Protein AF-A0A7K0SIB5-F1 (afdb_monomer_lite)

pLDDT: mean 72.91, std 25.02, range [22.52, 94.69]

Sequence (249 aa):
MNSKNDVLSTGEFSKSPAVPDSTNLVALQWRGDTSVKIAVQARSDSGIWTRVATVGEADGGADSGSTDAAAAAAKLRGGLLSSEPVSVRNVDEVRVRVLAGNLADVRLIAISEAKTTPALPLGQGLLAGGATGSFVAIGMVIPRRRLGGVVAALIVGGAFMGSSLSSPQAANALIPNQPAIISRSAWGADESLRLASCPEGPNFVQPEFVVVHHTATSNGDTPAQSAATVRSIYTYYVLGRGYCDHGYN

Foldseek 3Di:
DFPQWDKAAAFDKDDKDWDPQQFFKKKKKWAFDQFWWKFKWFAAPVRDIDRQDIWGHFDPADPPPDPLRVQLCVLCVNGITMTFIETDHRTTIMMMHTNGTMTGRMDMDTFGQQDDPDQDPPPDDDDDDDDDDGDDPPPPDDDDDDDDDDDDDDDDDDDDDDDDDDDDDDDPPDDPPDPDDQDCVRLPPPVVLLCVLPVVDDDDDDDPDDDDDDHNYDPDDDPNRVSRVQNRQQCCCRNVRVGSTRPHD

Secondary structure (DSSP, 8-state):
---SS-EE-TTPBPP--B--TTEEEEEEEEEE-SEEEEEEEEEETTS-EEEEEEEEEPP--SPTTSHHHHHHHHHTTTT-EEPPPEE--SEEEEEEEEEES-EEEEEEEEEEPP-PPPPPPTT---------PPP----------S--------------------PPPP-----TTPPPP--HHHHT--HHHHHHH-TT-------S-------SS-SS--HHHHHHHHHHHHHHIIIII--SS-S--

Radius of gyration: 20.51 Å; chains: 1; bounding box: 40×47×63 Å

Structure (mmCIF, N/CA/C/O backbone):
data_AF-A0A7K0SIB5-F1
#
_entry.id   AF-A0A7K0SIB5-F1
#
loop_
_atom_site.group_PDB
_atom_site.id
_atom_site.type_symbol
_atom_site.label_atom_id
_atom_site.label_alt_id
_atom_site.label_comp_id
_atom_site.label_asym_id
_atom_site.label_entity_id
_atom_site.label_seq_id
_atom_site.pdbx_PDB_ins_code
_atom_site.Cartn_x
_atom_site.Cartn_y
_atom_site.Cartn_z
_atom_site.occupancy
_atom_site.B_iso_or_equiv
_atom_site.auth_seq_id
_atom_site.auth_comp_id
_atom_site.auth_asym_id
_atom_site.auth_atom_id
_atom_site.pdbx_PDB_model_num
ATOM 1 N N . MET A 1 1 ? -4.371 1.572 -14.969 1.00 41.19 1 MET A N 1
ATOM 2 C CA . MET A 1 1 ? -4.984 1.281 -16.290 1.00 41.19 1 MET A CA 1
ATOM 3 C C . MET A 1 1 ? -5.704 -0.066 -16.229 1.00 41.19 1 MET A C 1
ATOM 5 O O . MET A 1 1 ? -5.156 -0.986 -15.642 1.00 41.19 1 MET A O 1
ATOM 9 N N . ASN A 1 2 ? -6.918 -0.182 -16.785 1.00 30.53 2 ASN A N 1
ATOM 10 C CA . ASN A 1 2 ? -7.603 -1.470 -16.988 1.00 30.53 2 ASN A CA 1
ATOM 11 C C . ASN A 1 2 ? -7.022 -2.120 -18.255 1.00 30.53 2 ASN A C 1
ATOM 13 O O . ASN A 1 2 ? -7.499 -1.850 -19.354 1.00 30.53 2 ASN A O 1
ATOM 17 N N . SER A 1 3 ? -6.003 -2.959 -18.102 1.00 37.47 3 SER A N 1
ATOM 18 C CA . SER A 1 3 ? -5.783 -4.045 -19.048 1.00 37.47 3 SER A CA 1
ATOM 19 C C . SER A 1 3 ? -6.716 -5.168 -18.615 1.00 37.47 3 SER A C 1
ATOM 21 O O . SER A 1 3 ? -6.437 -5.856 -17.640 1.00 37.47 3 SER A O 1
ATOM 23 N N . LYS A 1 4 ? -7.899 -5.259 -19.226 1.00 43.06 4 LYS A N 1
ATOM 24 C CA . LYS A 1 4 ? -8.661 -6.505 -19.138 1.00 43.06 4 LYS A CA 1
ATOM 25 C C . LYS A 1 4 ? -7.924 -7.472 -20.065 1.00 43.06 4 LYS A C 1
ATOM 27 O O . LYS A 1 4 ? -7.893 -7.191 -21.263 1.00 43.06 4 LYS A O 1
ATOM 32 N N . ASN A 1 5 ? -7.362 -8.550 -19.516 1.00 51.59 5 ASN A N 1
ATOM 33 C CA . ASN A 1 5 ? -6.801 -9.715 -20.228 1.00 51.59 5 ASN A CA 1
ATOM 34 C C . ASN A 1 5 ? -5.280 -9.774 -20.516 1.00 51.59 5 ASN A C 1
ATOM 36 O O . ASN A 1 5 ? -4.879 -10.704 -21.213 1.00 51.59 5 ASN A O 1
ATOM 40 N N . ASP A 1 6 ? -4.412 -8.890 -19.999 1.00 64.69 6 ASP A N 1
ATOM 41 C CA . ASP A 1 6 ? -2.961 -9.178 -20.064 1.00 64.69 6 ASP A CA 1
ATOM 42 C C . ASP A 1 6 ? -2.630 -10.284 -19.037 1.00 64.69 6 ASP A C 1
ATOM 44 O O . ASP A 1 6 ? -2.787 -10.088 -17.826 1.00 64.69 6 ASP A O 1
ATOM 48 N N . VAL A 1 7 ? -2.195 -11.446 -19.530 1.00 76.69 7 VAL A N 1
ATOM 49 C CA . VAL A 1 7 ? -1.647 -12.551 -18.728 1.00 76.69 7 VAL A CA 1
ATOM 50 C C . VAL A 1 7 ? -0.127 -12.443 -18.761 1.00 76.69 7 VAL A C 1
ATOM 52 O O . VAL A 1 7 ? 0.444 -12.268 -19.834 1.00 76.69 7 VAL A O 1
ATOM 55 N N . LEU A 1 8 ? 0.517 -12.531 -17.597 1.00 77.00 8 LEU A N 1
ATOM 56 C CA . LEU A 1 8 ? 1.971 -12.564 -17.468 1.00 77.00 8 LEU A CA 1
ATOM 57 C C . LEU A 1 8 ? 2.414 -13.909 -16.893 1.00 77.00 8 LEU A C 1
ATOM 59 O O . LEU A 1 8 ? 1.936 -14.344 -15.840 1.00 77.00 8 LEU A O 1
ATOM 63 N N . SER A 1 9 ? 3.371 -14.520 -17.578 1.00 78.31 9 SER A N 1
ATOM 64 C CA . SER A 1 9 ? 4.017 -15.779 -17.227 1.00 78.31 9 SER A CA 1
ATOM 65 C C . SER A 1 9 ? 5.444 -15.551 -16.739 1.00 78.31 9 SER A C 1
ATOM 67 O O . SER A 1 9 ? 6.029 -14.475 -16.885 1.00 78.31 9 SER A O 1
ATOM 69 N N . THR A 1 10 ? 6.034 -16.590 -16.153 1.00 86.88 10 THR A N 1
ATOM 70 C CA . THR A 1 10 ? 7.392 -16.531 -15.604 1.00 86.88 10 THR A CA 1
ATOM 71 C C . THR A 1 10 ? 8.411 -16.044 -16.640 1.00 86.88 10 THR A C 1
ATOM 73 O O . THR A 1 10 ? 8.495 -16.550 -17.755 1.00 86.88 10 THR A O 1
ATOM 76 N N . GLY A 1 11 ? 9.219 -15.064 -16.243 1.00 81.56 11 GLY A N 1
ATOM 77 C CA . GLY A 1 11 ? 10.236 -14.421 -17.068 1.00 81.56 11 GLY A CA 1
ATOM 78 C C . GLY A 1 11 ? 9.772 -13.120 -17.719 1.00 81.56 11 GLY A C 1
ATOM 79 O O . GLY A 1 11 ? 10.633 -12.276 -17.986 1.00 81.56 11 GLY A O 1
ATOM 80 N N . GLU A 1 12 ? 8.464 -12.928 -17.903 1.00 78.06 12 GLU A N 1
ATOM 81 C CA . GLU A 1 12 ? 7.889 -11.779 -18.603 1.00 78.06 12 GLU A CA 1
ATOM 82 C C . GLU A 1 12 ? 7.864 -10.511 -17.746 1.00 78.06 12 GLU A C 1
ATOM 84 O O . GLU A 1 12 ? 7.755 -10.550 -16.515 1.00 78.06 12 GLU A O 1
ATOM 89 N N . PHE A 1 13 ? 7.960 -9.369 -18.428 1.00 78.38 13 PHE A N 1
ATOM 90 C CA . PHE A 1 13 ? 7.797 -8.048 -17.836 1.00 78.38 13 PHE A CA 1
ATOM 91 C C . PHE A 1 13 ? 6.413 -7.486 -18.142 1.00 78.38 13 PHE A C 1
ATOM 93 O O . PHE A 1 13 ? 5.908 -7.620 -19.256 1.00 78.38 13 PHE A O 1
ATOM 100 N N . SER A 1 14 ? 5.841 -6.762 -17.183 1.00 80.94 14 SER A N 1
ATOM 101 C CA . SER A 1 14 ? 4.724 -5.868 -17.468 1.00 80.94 14 SER A CA 1
ATOM 102 C C . SER A 1 14 ? 5.172 -4.676 -18.317 1.00 80.94 14 SER A C 1
ATOM 104 O O . SER A 1 14 ? 6.357 -4.350 -18.421 1.00 80.94 14 SER A O 1
ATOM 106 N N . LYS A 1 15 ? 4.190 -3.926 -18.826 1.00 75.50 15 LYS A N 1
ATOM 107 C 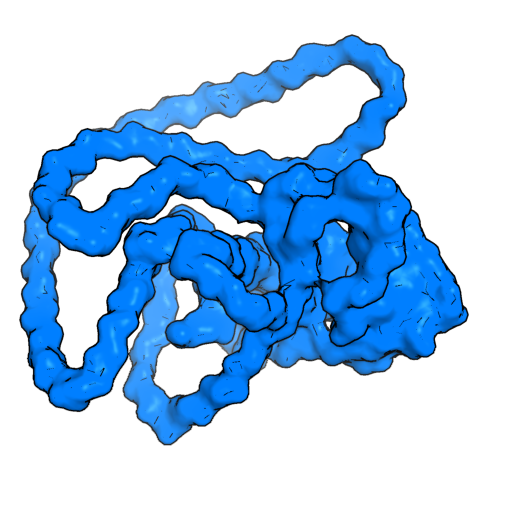CA . LYS A 1 15 ? 4.398 -2.532 -19.251 1.00 75.50 15 LYS A CA 1
ATOM 108 C C . LYS A 1 15 ? 4.969 -1.698 -18.085 1.00 75.50 15 LYS A C 1
ATOM 110 O O . LYS A 1 15 ? 4.715 -2.032 -16.924 1.00 75.50 15 LYS A O 1
ATOM 115 N N . SER A 1 16 ? 5.695 -0.621 -18.398 1.00 75.06 16 SER A N 1
ATOM 116 C CA . SER A 1 16 ? 6.256 0.335 -17.430 1.00 75.06 16 SER A CA 1
ATOM 117 C C . SER A 1 16 ? 5.504 1.675 -17.460 1.00 75.06 16 SER A C 1
ATOM 119 O O . SER A 1 16 ? 5.912 2.605 -18.154 1.00 75.06 16 SER A O 1
ATOM 121 N N . PRO A 1 17 ? 4.337 1.801 -16.805 1.00 75.81 17 PRO A N 1
ATOM 122 C CA . PRO A 1 17 ? 3.672 3.094 -16.721 1.00 75.81 17 PRO A CA 1
ATOM 123 C C . PRO A 1 17 ? 4.526 4.102 -15.945 1.00 75.81 17 PRO A C 1
ATOM 125 O O . PRO A 1 17 ? 5.168 3.754 -14.950 1.00 75.81 17 PRO A O 1
ATOM 128 N N . ALA A 1 18 ? 4.451 5.362 -16.374 1.00 77.69 18 ALA A N 1
ATOM 129 C CA . ALA A 1 18 ? 4.946 6.468 -15.574 1.00 77.69 18 ALA A CA 1
ATOM 130 C C . ALA A 1 18 ? 4.138 6.578 -14.271 1.00 77.69 18 ALA A C 1
ATOM 132 O O . ALA A 1 18 ? 2.913 6.387 -14.276 1.00 77.69 18 ALA A O 1
ATOM 133 N N . VAL A 1 19 ? 4.818 6.897 -13.176 1.00 79.50 19 VAL A N 1
ATOM 134 C CA . VAL A 1 19 ? 4.225 7.175 -11.864 1.00 79.50 19 VAL A CA 1
ATOM 135 C C . VAL A 1 19 ? 4.458 8.645 -11.501 1.00 79.50 19 VAL A C 1
ATOM 137 O O . VAL A 1 19 ? 5.363 9.263 -12.054 1.00 79.50 19 VAL A O 1
ATOM 140 N N . PRO A 1 20 ? 3.640 9.253 -10.626 1.00 83.19 20 PRO A N 1
ATOM 141 C CA . PRO A 1 20 ? 3.910 10.613 -10.168 1.00 83.19 20 PRO A CA 1
ATOM 142 C C . PRO A 1 20 ? 5.272 10.719 -9.466 1.00 83.19 20 PRO A C 1
ATOM 144 O O . PRO A 1 20 ? 5.599 9.847 -8.664 1.00 83.19 20 PRO A O 1
ATOM 147 N N . ASP A 1 21 ? 5.999 11.819 -9.668 1.00 75.88 21 ASP A N 1
ATOM 148 C CA . ASP A 1 21 ? 7.336 12.048 -9.083 1.00 75.88 21 ASP A CA 1
ATOM 149 C C . ASP A 1 21 ? 7.363 11.943 -7.543 1.00 75.88 21 ASP A C 1
ATOM 151 O O . ASP A 1 21 ? 8.383 11.623 -6.942 1.00 75.88 21 ASP A O 1
ATOM 155 N N . SER A 1 22 ? 6.227 12.185 -6.879 1.00 80.12 22 SER A N 1
ATOM 156 C CA . SER A 1 22 ? 6.074 12.069 -5.423 1.00 80.12 22 SER A CA 1
ATOM 157 C C . SER A 1 22 ? 5.646 10.677 -4.944 1.00 80.12 22 SER A C 1
ATOM 159 O O . SER A 1 22 ? 5.185 10.536 -3.811 1.00 80.12 22 SER A O 1
ATOM 161 N N . THR A 1 23 ? 5.727 9.647 -5.791 1.00 84.19 23 THR A N 1
ATOM 162 C CA . THR A 1 23 ? 5.400 8.265 -5.404 1.00 84.19 23 THR A CA 1
ATOM 163 C C . THR A 1 23 ? 6.378 7.763 -4.344 1.00 84.19 23 THR A C 1
ATOM 165 O O . THR A 1 23 ? 7.578 7.677 -4.595 1.00 84.19 23 THR A O 1
ATOM 168 N N . ASN A 1 24 ? 5.843 7.409 -3.174 1.00 85.31 24 ASN A N 1
ATOM 169 C CA . ASN A 1 24 ? 6.582 6.839 -2.042 1.00 85.31 24 ASN A CA 1
ATOM 170 C C . ASN A 1 24 ? 6.357 5.326 -1.938 1.00 85.31 24 ASN A C 1
ATOM 172 O O . ASN A 1 24 ? 7.286 4.583 -1.635 1.00 85.31 24 ASN A O 1
ATOM 176 N N . LEU A 1 25 ? 5.147 4.848 -2.236 1.00 89.94 25 LEU A N 1
ATOM 177 C CA . LEU A 1 25 ? 4.832 3.423 -2.197 1.00 89.94 25 LEU A CA 1
ATOM 178 C C . LEU A 1 25 ? 4.238 2.957 -3.516 1.00 89.94 25 LEU A C 1
ATOM 180 O O . LEU A 1 25 ? 3.499 3.687 -4.184 1.00 89.94 25 LEU A O 1
ATOM 184 N N . VAL A 1 26 ? 4.484 1.694 -3.840 1.00 90.62 26 VAL A N 1
ATOM 185 C CA . VAL A 1 26 ? 3.705 0.974 -4.842 1.00 90.62 26 VAL A CA 1
ATOM 186 C C . VAL A 1 26 ? 3.171 -0.333 -4.289 1.00 90.62 26 VAL A C 1
ATOM 188 O O . VAL A 1 26 ? 3.833 -1.007 -3.510 1.00 90.62 26 VAL A O 1
ATOM 191 N N . ALA A 1 27 ? 1.986 -0.723 -4.734 1.00 90.25 27 ALA A N 1
ATOM 192 C CA . ALA A 1 27 ? 1.396 -2.022 -4.451 1.00 90.25 27 ALA A CA 1
ATOM 193 C C . ALA A 1 27 ? 0.876 -2.656 -5.740 1.00 90.25 27 ALA A C 1
ATOM 195 O O . ALA A 1 27 ? 0.623 -1.968 -6.737 1.00 90.25 27 ALA A O 1
ATOM 196 N N . LEU A 1 28 ? 0.712 -3.975 -5.722 1.00 90.31 28 LEU A N 1
ATOM 197 C CA . LEU A 1 28 ? 0.201 -4.735 -6.853 1.00 90.31 28 LEU A CA 1
ATOM 198 C C . LEU A 1 28 ? -1.138 -5.371 -6.519 1.00 90.31 28 LEU A C 1
ATOM 200 O O . LEU A 1 28 ? -1.333 -5.869 -5.415 1.00 90.31 28 LEU A O 1
ATOM 204 N N . GLN A 1 29 ? -2.021 -5.417 -7.511 1.00 90.12 29 GLN A N 1
ATOM 205 C CA . GLN A 1 29 ? -3.190 -6.291 -7.499 1.00 90.12 29 GLN A CA 1
ATOM 206 C C . GLN A 1 29 ? -3.172 -7.202 -8.715 1.00 90.12 29 GLN A C 1
ATOM 208 O O . GLN A 1 29 ? -2.726 -6.787 -9.784 1.00 90.12 29 GLN A O 1
ATOM 213 N N . TRP A 1 30 ? -3.663 -8.426 -8.577 1.00 90.38 30 TRP A N 1
ATOM 214 C CA . TRP A 1 30 ? -3.707 -9.394 -9.673 1.00 90.38 30 TRP A CA 1
ATOM 215 C C . TRP A 1 30 ? -4.822 -10.415 -9.471 1.00 90.38 30 TRP A C 1
ATOM 217 O O . TRP A 1 30 ? -5.354 -10.568 -8.377 1.00 90.38 30 TRP A O 1
ATOM 227 N N . ARG A 1 31 ? -5.176 -11.130 -10.534 1.00 89.62 31 ARG A N 1
ATOM 228 C CA . ARG A 1 31 ? -5.884 -12.412 -10.468 1.00 89.62 31 ARG A CA 1
ATOM 229 C C . ARG A 1 31 ? -4.896 -13.535 -10.755 1.00 89.62 31 ARG A C 1
ATOM 231 O O . ARG A 1 31 ? -3.941 -13.323 -11.498 1.00 89.62 31 ARG A O 1
ATOM 238 N N . GLY A 1 32 ? -5.143 -14.721 -10.216 1.00 88.75 32 GLY A N 1
ATOM 239 C CA . GLY A 1 32 ? -4.306 -15.897 -10.450 1.00 88.75 32 GLY A CA 1
ATOM 240 C C . GLY A 1 32 ? -3.850 -16.520 -9.143 1.00 88.75 32 GLY A C 1
ATOM 241 O O . GLY A 1 32 ? -4.626 -16.582 -8.189 1.00 88.75 32 GLY A O 1
ATOM 242 N N . ASP A 1 33 ? -2.603 -16.977 -9.118 1.00 88.69 33 ASP A N 1
ATOM 243 C CA . ASP A 1 33 ? -2.073 -17.743 -7.994 1.00 88.69 33 ASP A CA 1
ATOM 244 C C . ASP A 1 33 ? -1.962 -16.871 -6.726 1.00 88.69 33 ASP A C 1
ATOM 246 O O . ASP A 1 33 ? -1.561 -15.704 -6.782 1.00 88.69 33 ASP A O 1
ATOM 250 N N . THR A 1 34 ? -2.294 -17.445 -5.565 1.00 87.25 34 THR A N 1
ATOM 251 C CA . THR A 1 34 ? -2.157 -16.795 -4.243 1.00 87.25 34 THR A CA 1
ATOM 252 C C . THR A 1 34 ? -0.710 -16.693 -3.776 1.00 87.25 34 THR A C 1
ATOM 254 O O . THR A 1 34 ? -0.383 -15.841 -2.953 1.00 87.25 34 THR A O 1
ATOM 257 N N . SER A 1 35 ? 0.150 -17.557 -4.315 1.00 86.88 35 SER A N 1
ATOM 258 C CA . SER A 1 35 ? 1.576 -17.628 -4.013 1.00 86.88 35 SER A CA 1
ATOM 259 C C . SER A 1 35 ? 2.364 -17.441 -5.302 1.00 86.88 35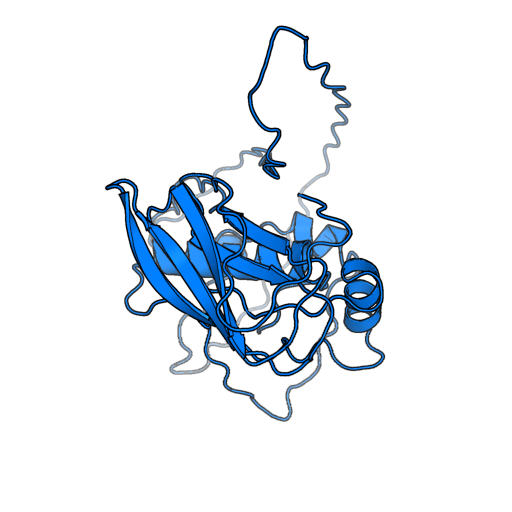 SER A C 1
ATOM 261 O O . SER A 1 35 ? 2.603 -18.379 -6.060 1.00 86.88 35 SER A O 1
ATOM 263 N N . VAL A 1 36 ? 2.756 -16.199 -5.553 1.00 89.00 36 VAL A N 1
ATOM 264 C CA . VAL A 1 36 ? 3.492 -15.771 -6.747 1.00 89.00 36 VAL A CA 1
ATOM 265 C C . VAL A 1 36 ? 4.864 -15.262 -6.329 1.00 89.00 36 VAL A C 1
ATOM 267 O O . VAL A 1 36 ? 5.156 -15.105 -5.149 1.00 89.00 36 VAL A O 1
ATOM 270 N N . LYS A 1 37 ? 5.765 -15.012 -7.274 1.00 92.88 37 LYS A N 1
ATOM 271 C CA . LYS A 1 37 ? 6.973 -14.224 -6.998 1.00 92.88 37 LYS A CA 1
ATOM 272 C C . LYS A 1 37 ? 7.087 -13.153 -8.054 1.00 92.88 37 LYS A C 1
ATOM 274 O O . LYS A 1 37 ? 7.269 -13.459 -9.227 1.00 92.88 37 LYS A O 1
ATOM 279 N N . ILE A 1 38 ? 7.001 -11.900 -7.637 1.00 91.19 38 ILE A N 1
ATOM 280 C CA . ILE A 1 38 ? 6.984 -10.742 -8.519 1.00 91.19 38 ILE A CA 1
ATOM 281 C C . ILE A 1 38 ? 8.133 -9.826 -8.118 1.00 91.19 38 ILE A C 1
ATOM 283 O O . ILE A 1 38 ? 8.159 -9.286 -7.013 1.00 91.19 38 ILE A O 1
ATOM 287 N N . ALA A 1 39 ? 9.098 -9.637 -9.015 1.00 93.19 39 ALA A N 1
ATOM 288 C CA . ALA A 1 39 ? 10.097 -8.594 -8.839 1.00 93.19 39 ALA A CA 1
ATOM 289 C C . ALA A 1 39 ? 9.477 -7.247 -9.203 1.00 93.19 39 ALA A C 1
ATOM 291 O O . ALA A 1 39 ? 9.082 -7.044 -10.352 1.00 93.19 39 ALA A O 1
ATOM 292 N N . VAL A 1 40 ? 9.450 -6.321 -8.249 1.00 92.56 40 VAL A N 1
ATOM 293 C CA . VAL A 1 40 ? 9.113 -4.921 -8.511 1.00 92.56 40 VAL A CA 1
ATOM 294 C C . VAL A 1 40 ? 10.397 -4.208 -8.908 1.00 92.56 40 VAL A C 1
ATOM 296 O O . VAL A 1 40 ? 11.405 -4.273 -8.196 1.00 92.56 40 VAL A O 1
ATOM 299 N N . GLN A 1 41 ? 10.381 -3.561 -10.067 1.00 93.31 41 GLN A N 1
ATOM 300 C CA . GLN A 1 41 ? 11.484 -2.747 -10.551 1.00 93.31 41 GLN A CA 1
ATOM 301 C C . GLN A 1 41 ? 11.017 -1.315 -10.742 1.00 93.31 41 GLN A C 1
ATOM 303 O O . GLN A 1 41 ? 9.945 -1.080 -11.295 1.00 93.31 41 GLN A O 1
ATOM 308 N N . ALA A 1 42 ? 11.851 -0.373 -10.333 1.00 91.81 42 ALA A N 1
ATOM 309 C CA . ALA A 1 42 ? 11.596 1.041 -10.520 1.00 91.81 42 ALA A CA 1
ATOM 310 C C . ALA A 1 42 ? 12.773 1.689 -11.248 1.00 91.81 42 ALA A C 1
ATOM 312 O O . ALA A 1 42 ? 13.924 1.263 -11.084 1.00 91.81 42 ALA A O 1
ATOM 313 N N . ARG A 1 43 ? 12.465 2.672 -12.088 1.00 92.12 43 ARG A N 1
ATOM 314 C CA . ARG A 1 43 ? 13.447 3.480 -12.798 1.00 92.12 43 ARG A CA 1
ATOM 315 C C . ARG A 1 43 ? 13.647 4.773 -12.028 1.00 92.12 43 ARG A C 1
ATOM 317 O O . ARG A 1 43 ? 12.670 5.433 -11.699 1.00 92.12 43 ARG A O 1
ATOM 324 N N . SER A 1 44 ? 14.896 5.104 -11.725 1.00 89.19 44 SER A N 1
ATOM 325 C CA . SER A 1 44 ? 15.234 6.411 -11.169 1.00 89.19 44 SER A CA 1
ATOM 326 C C . SER A 1 44 ? 15.066 7.516 -12.212 1.00 89.19 44 SER A C 1
ATOM 328 O O . SER A 1 44 ? 15.127 7.257 -13.419 1.00 89.19 44 SER A O 1
ATOM 330 N N . ASP A 1 45 ? 15.013 8.764 -11.749 1.00 82.19 45 ASP A N 1
ATOM 331 C CA . ASP A 1 45 ? 15.037 9.958 -12.612 1.00 82.19 45 ASP A CA 1
ATOM 332 C C . ASP A 1 45 ? 16.281 10.010 -13.524 1.00 82.19 45 ASP A C 1
ATOM 334 O O . ASP A 1 45 ? 16.263 10.590 -14.607 1.00 82.19 45 ASP A O 1
ATOM 338 N N . SER A 1 46 ? 17.374 9.354 -13.113 1.00 86.94 46 SER A N 1
ATOM 339 C CA . SER A 1 46 ? 18.596 9.188 -13.913 1.00 86.94 46 SER A CA 1
ATOM 340 C C . SER A 1 46 ? 18.523 8.070 -14.965 1.00 86.94 46 SER A C 1
ATOM 342 O O . SER A 1 46 ? 19.511 7.801 -15.646 1.00 86.94 46 SER A O 1
ATOM 344 N N . GLY A 1 47 ? 17.379 7.396 -15.105 1.00 90.12 47 GLY A N 1
ATOM 345 C CA . GLY A 1 47 ? 17.157 6.339 -16.094 1.00 90.12 47 GLY A CA 1
ATOM 346 C C . GLY A 1 47 ? 17.590 4.936 -15.662 1.00 90.12 47 GLY A C 1
ATOM 347 O O . GLY A 1 47 ? 17.510 4.005 -16.465 1.00 90.12 47 GLY A O 1
ATOM 348 N N . ILE A 1 48 ? 18.034 4.746 -14.416 1.00 92.81 48 ILE A N 1
ATOM 349 C CA . ILE A 1 48 ? 18.577 3.467 -13.943 1.00 92.81 48 ILE A CA 1
ATOM 350 C C . ILE A 1 48 ? 17.453 2.591 -13.394 1.00 92.81 48 ILE A C 1
ATOM 352 O O . ILE A 1 48 ? 16.751 2.966 -12.458 1.00 92.81 48 ILE A O 1
ATOM 356 N N . TRP A 1 49 ? 17.317 1.384 -13.944 1.00 94.62 49 TRP A N 1
ATOM 357 C CA . TRP A 1 49 ? 16.397 0.372 -13.432 1.00 94.62 49 TRP A CA 1
ATOM 358 C C . TRP A 1 49 ? 17.017 -0.410 -12.279 1.00 94.62 49 TRP A C 1
ATOM 360 O O . TRP A 1 49 ? 18.047 -1.061 -12.449 1.00 94.62 49 TRP A O 1
ATOM 370 N N . THR A 1 50 ? 16.323 -0.442 -11.144 1.00 93.62 50 THR A N 1
ATOM 371 C CA . THR A 1 50 ? 16.712 -1.241 -9.976 1.00 93.62 50 THR A CA 1
ATOM 372 C C . THR A 1 50 ? 15.552 -2.124 -9.534 1.00 93.62 50 THR A C 1
ATOM 374 O O . THR A 1 50 ? 14.389 -1.725 -9.598 1.00 93.62 50 THR A O 1
ATOM 377 N N . ARG A 1 51 ? 15.848 -3.346 -9.075 1.00 93.31 51 ARG A N 1
ATOM 378 C CA . ARG A 1 51 ? 14.863 -4.172 -8.364 1.00 93.31 51 ARG A CA 1
ATOM 379 C C . ARG A 1 51 ? 14.744 -3.661 -6.934 1.00 93.31 51 ARG A C 1
ATOM 381 O O . ARG A 1 51 ? 15.703 -3.770 -6.180 1.00 93.31 51 ARG A O 1
ATOM 388 N N . VAL A 1 52 ? 13.575 -3.136 -6.587 1.00 90.06 52 VAL A N 1
ATOM 389 C CA . VAL A 1 52 ? 13.316 -2.524 -5.274 1.00 90.06 52 VAL A CA 1
ATOM 390 C C . VAL A 1 52 ? 12.745 -3.522 -4.275 1.00 90.06 52 VAL A C 1
ATOM 392 O O . VAL A 1 52 ? 13.025 -3.426 -3.088 1.00 90.06 52 VAL A O 1
ATOM 395 N N . ALA A 1 53 ? 11.989 -4.514 -4.751 1.00 90.81 53 ALA A N 1
ATOM 396 C CA . ALA A 1 53 ? 11.369 -5.505 -3.885 1.00 90.81 53 ALA A CA 1
ATOM 397 C C . ALA A 1 53 ? 11.068 -6.816 -4.616 1.00 90.81 53 ALA A C 1
ATOM 399 O O . ALA A 1 53 ? 11.113 -6.919 -5.850 1.00 90.81 53 ALA A O 1
ATOM 400 N N . THR A 1 54 ? 10.728 -7.826 -3.820 1.00 92.06 54 THR A N 1
ATOM 401 C CA . THR A 1 54 ? 10.048 -9.036 -4.283 1.00 92.06 54 THR A CA 1
ATOM 402 C C . THR A 1 54 ? 8.785 -9.181 -3.469 1.00 92.06 54 THR A C 1
ATOM 404 O O . THR A 1 54 ? 8.878 -9.340 -2.258 1.00 92.06 54 THR A O 1
ATOM 407 N N . VAL A 1 55 ? 7.633 -9.130 -4.124 1.00 88.19 55 VAL A N 1
ATOM 408 C CA . VAL A 1 55 ? 6.343 -9.424 -3.492 1.00 88.19 55 VAL A CA 1
ATOM 409 C C . VAL A 1 55 ? 5.867 -10.789 -3.966 1.00 88.19 55 VAL A C 1
ATOM 411 O O . VAL A 1 55 ? 6.332 -11.278 -5.001 1.00 88.19 55 VAL A O 1
ATOM 414 N N . GLY A 1 56 ? 4.991 -11.445 -3.216 1.00 72.88 56 GLY A N 1
ATOM 415 C CA . GLY A 1 56 ? 4.646 -12.817 -3.575 1.00 72.88 56 GLY A CA 1
ATOM 416 C C . GLY A 1 56 ? 3.572 -13.496 -2.753 1.00 72.88 56 GLY A C 1
ATOM 417 O O . GLY A 1 56 ? 2.880 -14.373 -3.265 1.00 72.88 56 GLY A O 1
ATOM 418 N N . GLU A 1 57 ? 3.397 -13.056 -1.517 1.00 78.50 57 GLU A N 1
ATOM 419 C CA . GLU A 1 57 ? 2.256 -13.451 -0.708 1.00 78.50 57 GLU A CA 1
ATOM 420 C C . GLU A 1 57 ? 1.179 -12.383 -0.858 1.00 78.50 57 GLU A C 1
ATOM 422 O O . GLU A 1 57 ? 1.458 -11.182 -0.768 1.00 78.50 57 GLU A O 1
ATOM 427 N N . ALA A 1 58 ? -0.039 -12.822 -1.173 1.00 75.69 58 ALA A N 1
ATOM 428 C CA . ALA A 1 58 ? -1.191 -11.953 -1.032 1.00 75.69 58 ALA A CA 1
ATOM 429 C C . ALA A 1 58 ? -1.306 -11.553 0.445 1.00 75.69 58 ALA A C 1
ATOM 431 O O . ALA A 1 58 ? -1.179 -12.404 1.324 1.00 75.69 58 ALA A O 1
ATOM 432 N N . ASP A 1 59 ? -1.542 -10.269 0.703 1.00 77.88 59 ASP A N 1
ATOM 433 C CA . ASP A 1 59 ? -1.866 -9.786 2.043 1.00 77.88 59 ASP A CA 1
ATOM 434 C C . ASP A 1 59 ? -3.057 -10.599 2.575 1.00 77.88 59 ASP A C 1
ATOM 436 O O . ASP A 1 59 ? -4.049 -10.801 1.859 1.00 77.88 59 ASP A O 1
ATOM 440 N N . GLY A 1 60 ? -2.914 -11.065 3.821 1.00 79.19 60 GLY A N 1
ATOM 441 C CA . GLY A 1 60 ? -3.780 -12.051 4.465 1.00 79.19 60 GLY A CA 1
ATOM 442 C C . GLY A 1 60 ? -5.256 -11.670 4.552 1.00 79.19 60 GLY A C 1
ATOM 443 O O . GLY A 1 60 ? -6.085 -12.556 4.745 1.00 79.19 60 GLY A O 1
ATOM 444 N N . GLY A 1 61 ? -5.612 -10.402 4.344 1.00 86.94 61 GLY A N 1
ATOM 445 C CA . GLY A 1 61 ? -7.007 -9.980 4.431 1.00 86.94 61 GLY A CA 1
ATOM 446 C C . GLY A 1 61 ? -7.352 -9.349 5.768 1.00 86.94 61 GLY A C 1
ATOM 447 O O . GLY A 1 61 ? -6.601 -9.431 6.735 1.00 86.94 61 GLY A O 1
ATOM 448 N N . ALA A 1 62 ? -8.523 -8.720 5.802 1.00 89.06 62 ALA A N 1
ATOM 449 C CA . ALA A 1 62 ? -9.194 -8.436 7.058 1.00 89.06 62 ALA A CA 1
ATOM 450 C C . ALA A 1 62 ? -9.817 -9.732 7.593 1.00 89.06 62 ALA A C 1
ATOM 452 O O . ALA A 1 62 ? -10.085 -10.661 6.821 1.00 89.06 62 ALA A O 1
ATOM 453 N N . ASP A 1 63 ? -10.092 -9.775 8.895 1.00 88.44 63 ASP A N 1
ATOM 454 C CA . ASP A 1 63 ? -10.656 -10.956 9.545 1.00 88.44 63 ASP A CA 1
ATOM 455 C C . ASP A 1 63 ? -11.942 -11.419 8.855 1.00 88.44 63 ASP A C 1
ATOM 457 O O . ASP A 1 63 ? -12.861 -10.631 8.599 1.00 88.44 63 ASP A O 1
ATOM 461 N N . SER A 1 64 ? -12.015 -12.714 8.547 1.00 91.06 64 SER A N 1
ATOM 462 C CA . SER A 1 64 ? -13.156 -13.298 7.844 1.00 91.06 64 SER A CA 1
ATOM 463 C C . SER A 1 64 ? -14.466 -13.017 8.586 1.00 91.06 64 SER A C 1
ATOM 465 O O . SER A 1 64 ? -14.593 -13.301 9.774 1.00 91.06 64 SER A O 1
ATOM 467 N N . GLY A 1 65 ? -15.463 -12.497 7.868 1.00 90.12 65 GLY A N 1
ATOM 468 C CA . GLY A 1 65 ? -16.771 -12.137 8.427 1.00 90.12 65 GLY A CA 1
ATOM 469 C C . GLY A 1 65 ? -16.856 -10.726 9.020 1.00 90.12 65 GLY A C 1
ATOM 470 O O . GLY A 1 65 ? -17.952 -10.300 9.378 1.00 90.12 65 GLY A O 1
ATOM 471 N N . SER A 1 66 ? -15.750 -9.979 9.084 1.00 89.12 66 SER A N 1
ATOM 472 C CA . SER A 1 66 ? -15.768 -8.564 9.469 1.00 89.12 66 SER A CA 1
ATOM 473 C C . SER A 1 66 ? -16.380 -7.666 8.383 1.00 89.12 66 SER A C 1
ATOM 475 O O . SER A 1 66 ? -16.452 -8.023 7.201 1.00 89.12 66 SER A O 1
ATOM 477 N N . THR A 1 67 ? -16.784 -6.454 8.772 1.00 88.81 67 THR A N 1
ATOM 478 C CA . THR A 1 67 ? -17.202 -5.399 7.833 1.00 88.81 67 THR A CA 1
ATOM 479 C C . THR A 1 67 ? -16.079 -5.025 6.868 1.00 88.81 67 THR A C 1
ATOM 481 O O . THR A 1 67 ? -16.338 -4.837 5.679 1.00 88.81 67 THR A O 1
ATOM 484 N N . ASP A 1 68 ? -14.834 -5.004 7.350 1.00 89.19 68 ASP A N 1
ATOM 485 C CA . ASP A 1 68 ? -13.653 -4.725 6.532 1.00 89.19 68 ASP A CA 1
ATOM 486 C C . ASP A 1 68 ? -13.394 -5.828 5.508 1.00 89.19 68 ASP A C 1
ATOM 488 O O . ASP A 1 68 ? -13.058 -5.527 4.367 1.00 89.19 68 ASP A O 1
ATOM 492 N N . ALA A 1 69 ? -13.631 -7.100 5.847 1.00 91.75 69 ALA A N 1
ATOM 493 C CA . ALA A 1 69 ? -13.525 -8.189 4.878 1.00 91.75 69 ALA A CA 1
ATOM 494 C C . ALA A 1 69 ? -14.569 -8.060 3.758 1.00 91.75 69 ALA A C 1
ATOM 496 O O . ALA A 1 69 ? -14.245 -8.265 2.585 1.00 91.75 69 ALA A O 1
ATOM 497 N N . ALA A 1 70 ? -15.805 -7.670 4.085 1.00 91.56 70 ALA A N 1
ATOM 498 C CA . ALA A 1 70 ? -16.846 -7.430 3.085 1.00 91.56 70 ALA A CA 1
ATOM 499 C C . ALA A 1 70 ? -16.519 -6.222 2.186 1.00 91.56 70 ALA A C 1
ATOM 501 O O . ALA A 1 70 ? -16.621 -6.312 0.956 1.00 91.56 70 ALA A O 1
ATOM 502 N N . ALA A 1 71 ? -16.079 -5.109 2.780 1.00 91.56 71 ALA A N 1
ATOM 503 C CA . ALA A 1 71 ? -15.670 -3.909 2.055 1.00 91.56 71 ALA A CA 1
ATOM 504 C C . ALA A 1 71 ? -14.446 -4.174 1.163 1.00 91.56 71 ALA A C 1
ATOM 506 O O . ALA A 1 71 ? -14.441 -3.803 -0.017 1.00 91.56 71 ALA A O 1
ATOM 507 N N . ALA A 1 72 ? -13.456 -4.907 1.675 1.00 92.06 72 ALA A N 1
ATOM 508 C CA . ALA A 1 72 ? -12.281 -5.311 0.922 1.00 92.06 72 ALA A CA 1
ATOM 509 C C . ALA A 1 72 ? -12.636 -6.246 -0.237 1.00 92.06 72 ALA A C 1
ATOM 511 O O . ALA A 1 72 ? -12.181 -6.030 -1.360 1.00 92.06 72 ALA A O 1
ATOM 512 N N . ALA A 1 73 ? -13.514 -7.230 -0.030 1.00 91.94 73 ALA A N 1
ATOM 513 C CA . ALA A 1 73 ? -13.987 -8.099 -1.105 1.00 91.94 73 ALA A CA 1
ATOM 514 C C . ALA A 1 73 ? -14.686 -7.302 -2.220 1.00 91.94 73 ALA A C 1
ATOM 516 O O . ALA A 1 73 ? -14.433 -7.544 -3.405 1.00 91.94 73 ALA A O 1
ATOM 517 N N . ALA A 1 74 ? -15.513 -6.312 -1.868 1.00 91.12 74 ALA A N 1
ATOM 518 C CA . ALA A 1 74 ? -16.138 -5.416 -2.840 1.00 91.12 74 ALA A CA 1
ATOM 519 C C . ALA A 1 74 ? -15.087 -4.581 -3.592 1.00 91.12 74 ALA A C 1
ATOM 521 O O . ALA A 1 74 ? -15.107 -4.511 -4.827 1.00 91.12 74 ALA A O 1
ATOM 522 N N . LYS A 1 75 ? -14.115 -4.012 -2.868 1.00 90.94 75 LYS A N 1
ATOM 523 C CA . LYS A 1 75 ? -13.017 -3.222 -3.436 1.00 90.94 75 LYS A CA 1
ATOM 524 C C . LYS A 1 75 ? -12.163 -4.030 -4.412 1.00 90.94 75 LYS A C 1
ATOM 526 O O . LYS A 1 75 ? -11.851 -3.561 -5.509 1.00 90.94 75 LYS A O 1
ATOM 531 N N . LEU A 1 76 ? -11.855 -5.266 -4.035 1.00 89.12 76 LEU A N 1
ATOM 532 C CA . LEU A 1 76 ? -11.074 -6.240 -4.792 1.00 89.12 76 LEU A CA 1
ATOM 533 C C . LEU A 1 76 ? -11.921 -7.043 -5.788 1.00 89.12 76 LEU A C 1
ATOM 535 O O . LEU A 1 76 ? -11.436 -7.995 -6.402 1.00 89.12 76 LEU A O 1
ATOM 539 N N . ARG A 1 77 ? -13.180 -6.643 -6.011 1.00 87.44 77 ARG A N 1
ATOM 540 C CA . ARG A 1 77 ? -14.080 -7.226 -7.021 1.00 87.44 77 ARG A CA 1
ATOM 541 C C . ARG A 1 77 ? -14.172 -8.753 -6.913 1.00 87.44 77 ARG A C 1
ATOM 543 O O . ARG A 1 77 ? -14.108 -9.453 -7.930 1.00 87.44 77 ARG A O 1
ATOM 550 N N . GLY A 1 78 ? -14.246 -9.246 -5.678 1.00 77.38 78 GLY A N 1
ATOM 551 C CA . GLY A 1 78 ? -14.456 -10.650 -5.330 1.00 77.38 78 GLY A CA 1
ATOM 552 C C . GLY A 1 78 ? -13.372 -11.618 -5.807 1.00 77.38 78 GLY A C 1
ATOM 553 O O . GLY A 1 78 ? -13.655 -12.802 -5.939 1.00 77.38 78 GLY A O 1
ATOM 554 N N . GLY A 1 79 ? -12.162 -11.151 -6.131 1.00 84.56 79 GLY A N 1
ATOM 555 C CA . GLY A 1 79 ? -11.084 -12.076 -6.503 1.00 84.56 79 GLY A CA 1
ATOM 556 C C . GLY A 1 79 ? -9.809 -11.459 -7.065 1.00 84.56 79 GLY A C 1
ATOM 557 O O . GLY A 1 79 ? -9.031 -12.184 -7.680 1.00 84.56 79 GLY A O 1
ATOM 558 N N . LEU A 1 80 ? -9.603 -10.146 -6.930 1.00 88.81 80 LEU A N 1
ATOM 559 C CA . LEU A 1 80 ? -8.253 -9.595 -7.002 1.00 88.81 80 LEU A CA 1
ATOM 560 C C . LEU A 1 80 ? -7.534 -9.892 -5.686 1.00 88.81 80 LEU A C 1
ATOM 562 O O . LEU A 1 80 ? -8.056 -9.632 -4.608 1.00 88.81 80 LEU A O 1
ATOM 566 N N . LEU A 1 81 ? -6.320 -10.398 -5.797 1.00 90.50 81 LEU A N 1
ATOM 567 C CA . LEU A 1 81 ? -5.342 -10.452 -4.727 1.00 90.50 81 LEU A CA 1
ATOM 568 C C . LEU A 1 81 ? -4.597 -9.119 -4.673 1.00 90.50 81 LEU A C 1
ATOM 570 O O . LEU A 1 81 ? -4.563 -8.392 -5.668 1.00 90.50 81 LEU A O 1
ATOM 574 N N . SER A 1 82 ? -4.021 -8.792 -3.518 1.00 90.50 82 SER A N 1
ATOM 575 C CA . SER A 1 82 ? -3.229 -7.575 -3.321 1.00 90.50 82 SER A CA 1
ATOM 576 C C . SER A 1 82 ? -1.952 -7.886 -2.557 1.00 90.50 82 SER A C 1
ATOM 578 O O . SER A 1 82 ? -1.979 -8.710 -1.649 1.00 90.50 82 SER A O 1
ATOM 580 N N . SER A 1 83 ? -0.853 -7.217 -2.895 1.00 90.81 83 SER A N 1
ATOM 581 C CA . SER A 1 83 ? 0.392 -7.291 -2.128 1.00 90.81 83 SER A CA 1
ATOM 582 C C . SER A 1 83 ? 0.367 -6.322 -0.946 1.00 90.81 83 SER A C 1
ATOM 584 O O . SER A 1 83 ? -0.411 -5.369 -0.940 1.00 90.81 83 SER A O 1
ATOM 586 N N . GLU A 1 84 ? 1.302 -6.479 -0.015 1.00 87.81 84 GLU A N 1
ATOM 587 C CA . GLU A 1 84 ? 1.740 -5.355 0.819 1.00 87.81 84 GLU A CA 1
ATOM 588 C C . GLU A 1 84 ? 2.324 -4.227 -0.059 1.00 87.81 84 GLU A C 1
ATOM 590 O O . GLU A 1 84 ? 2.851 -4.507 -1.152 1.00 87.81 84 GLU A O 1
ATOM 595 N N . PRO A 1 85 ? 2.230 -2.952 0.359 1.00 90.25 85 PRO A N 1
ATOM 596 C CA . PRO A 1 85 ? 2.881 -1.863 -0.349 1.00 90.25 85 PRO A CA 1
ATOM 597 C C . PRO A 1 85 ? 4.395 -1.902 -0.098 1.00 90.25 85 PRO A C 1
ATOM 599 O O . PRO A 1 85 ? 4.856 -2.143 1.016 1.00 90.25 85 PRO A O 1
ATOM 602 N N . VAL A 1 86 ? 5.181 -1.630 -1.137 1.00 90.75 86 VAL A N 1
ATOM 603 C CA . VAL A 1 86 ? 6.646 -1.570 -1.079 1.00 90.75 86 VAL A CA 1
ATOM 604 C C . VAL A 1 86 ? 7.131 -0.150 -1.320 1.00 90.75 86 VAL A C 1
ATOM 606 O O . VAL A 1 86 ? 6.546 0.582 -2.123 1.00 90.75 86 VAL A O 1
ATOM 609 N N . SER A 1 87 ? 8.211 0.240 -0.646 1.00 89.69 87 SER A N 1
ATOM 610 C CA . SER A 1 87 ? 8.774 1.577 -0.818 1.00 89.69 87 SER A CA 1
ATOM 611 C C . SER A 1 87 ? 9.475 1.751 -2.163 1.00 89.69 87 SER A C 1
ATOM 613 O O . SER A 1 87 ? 10.228 0.899 -2.639 1.00 89.69 87 SER A O 1
ATOM 615 N N . VAL A 1 88 ? 9.245 2.912 -2.763 1.00 87.12 88 VAL A N 1
ATOM 616 C CA . VAL A 1 88 ? 9.955 3.447 -3.923 1.00 87.12 88 VAL A CA 1
ATOM 617 C C . VAL A 1 88 ? 10.309 4.904 -3.640 1.00 87.12 88 VAL A C 1
ATOM 619 O O . VAL A 1 88 ? 9.635 5.574 -2.865 1.00 87.12 88 VAL A O 1
ATOM 622 N N . ARG A 1 89 ? 11.396 5.414 -4.223 1.00 79.94 89 ARG A N 1
ATOM 623 C CA . ARG A 1 89 ? 11.814 6.811 -4.025 1.00 79.94 89 ARG A CA 1
ATOM 624 C C . ARG A 1 89 ? 12.478 7.358 -5.265 1.00 79.94 89 ARG A C 1
ATOM 626 O O . ARG A 1 89 ? 13.379 6.700 -5.780 1.00 79.94 89 ARG A O 1
ATOM 633 N N . ASN A 1 90 ? 12.104 8.578 -5.651 1.00 81.25 90 ASN A N 1
ATOM 634 C CA . ASN A 1 90 ? 12.688 9.294 -6.791 1.00 81.25 90 ASN A CA 1
ATOM 635 C C . ASN A 1 90 ? 12.618 8.436 -8.064 1.00 81.25 90 ASN A C 1
ATOM 637 O O . ASN A 1 90 ? 13.641 8.102 -8.670 1.00 81.25 90 ASN A O 1
ATOM 641 N N . VAL A 1 91 ? 11.404 7.959 -8.353 1.00 86.50 91 VAL A N 1
ATOM 642 C CA . VAL A 1 91 ? 11.125 7.060 -9.471 1.00 86.50 91 VAL A CA 1
ATOM 643 C C . VAL A 1 91 ? 10.105 7.692 -10.397 1.00 86.50 91 VAL A C 1
ATOM 645 O O . VAL A 1 91 ? 9.112 8.252 -9.937 1.00 86.50 91 VAL A O 1
ATOM 648 N N . ASP A 1 92 ? 10.321 7.533 -11.696 1.00 85.88 92 ASP A N 1
ATOM 649 C CA . ASP A 1 92 ? 9.423 8.044 -12.729 1.00 85.88 92 ASP A CA 1
ATOM 650 C C . ASP A 1 92 ? 8.659 6.924 -13.447 1.00 85.88 92 ASP A C 1
ATOM 652 O O . ASP A 1 92 ? 7.561 7.149 -13.948 1.00 85.88 92 ASP A O 1
ATOM 656 N N . GLU A 1 93 ? 9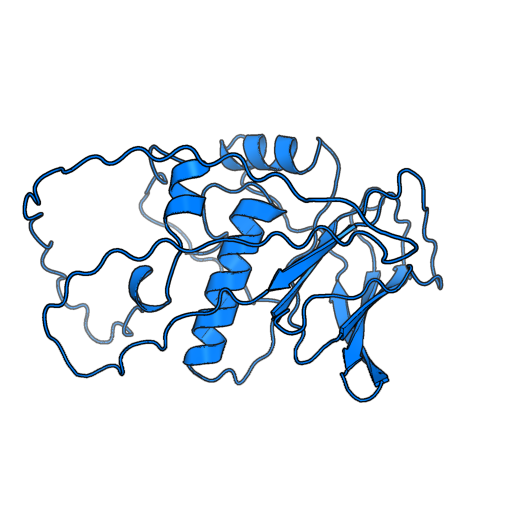.171 5.690 -13.435 1.00 88.06 93 GLU A N 1
ATOM 657 C CA . GLU A 1 93 ? 8.503 4.506 -13.975 1.00 88.06 93 GLU A CA 1
ATOM 658 C C . GLU A 1 93 ? 8.644 3.288 -13.066 1.00 88.06 93 GLU A C 1
ATOM 660 O O . GLU A 1 93 ? 9.672 3.055 -12.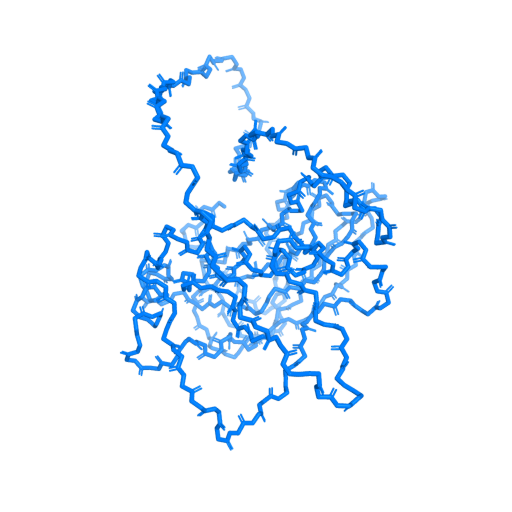426 1.00 88.06 93 GLU A O 1
ATOM 665 N N . VAL A 1 94 ? 7.617 2.438 -13.081 1.00 89.50 94 VAL A N 1
ATOM 666 C CA . VAL A 1 94 ? 7.617 1.161 -12.362 1.00 89.50 94 VAL A CA 1
ATOM 667 C C . VAL A 1 94 ? 7.138 0.054 -13.285 1.00 89.50 94 VAL A C 1
ATOM 669 O O . VAL A 1 94 ? 6.176 0.218 -14.032 1.00 89.50 94 VAL A O 1
ATOM 672 N N . ARG A 1 95 ? 7.797 -1.101 -13.221 1.00 88.38 95 ARG A N 1
ATOM 673 C CA . ARG A 1 95 ? 7.386 -2.327 -13.910 1.00 88.38 95 ARG A CA 1
ATOM 674 C C . ARG A 1 95 ? 7.548 -3.528 -13.001 1.00 88.38 95 ARG A C 1
ATOM 676 O O . ARG A 1 95 ? 8.293 -3.493 -12.022 1.00 88.38 95 ARG A O 1
ATOM 683 N N . VAL A 1 96 ? 6.904 -4.621 -13.371 1.00 89.81 96 VAL A N 1
ATOM 684 C CA . VAL A 1 96 ? 7.043 -5.888 -12.663 1.00 89.81 96 VAL A CA 1
ATOM 685 C C . VAL A 1 96 ? 7.600 -6.965 -13.574 1.00 89.81 96 VAL A C 1
ATOM 687 O O . VAL A 1 96 ? 7.401 -6.920 -14.786 1.00 89.81 96 VAL A O 1
ATOM 690 N N . ARG A 1 97 ? 8.297 -7.935 -12.984 1.00 90.00 97 ARG A N 1
ATOM 691 C CA . ARG A 1 97 ? 8.703 -9.173 -13.649 1.00 90.00 97 ARG A CA 1
ATOM 692 C C . ARG A 1 97 ? 8.175 -10.364 -12.874 1.00 90.00 97 ARG A C 1
ATOM 694 O O . ARG A 1 97 ? 8.420 -10.459 -11.670 1.00 90.00 97 ARG A O 1
ATOM 701 N N . VAL A 1 98 ? 7.521 -11.290 -13.560 1.00 89.69 98 VAL A N 1
ATOM 702 C CA . VAL A 1 98 ? 7.088 -12.545 -12.942 1.00 89.69 98 VAL A CA 1
ATOM 703 C C . VAL A 1 98 ? 8.299 -13.460 -12.807 1.00 89.69 98 VAL A C 1
ATOM 705 O O . VAL A 1 98 ? 8.985 -13.758 -13.782 1.00 89.69 98 VAL A O 1
ATOM 708 N N . LEU A 1 99 ? 8.601 -13.876 -11.584 1.00 92.50 99 LEU A N 1
ATOM 709 C CA . LEU A 1 99 ? 9.668 -14.826 -11.274 1.00 92.50 99 LEU A CA 1
ATOM 710 C C . LEU A 1 99 ? 9.132 -16.240 -11.052 1.00 92.50 99 LEU A C 1
ATOM 712 O O . LEU A 1 99 ? 9.867 -17.195 -11.280 1.00 92.50 99 LEU A O 1
ATOM 716 N N . ALA A 1 100 ? 7.891 -16.361 -10.575 1.00 92.31 100 ALA A N 1
ATOM 717 C CA . ALA A 1 100 ? 7.172 -17.621 -10.424 1.00 92.31 100 ALA A CA 1
ATOM 718 C C . ALA A 1 100 ? 5.657 -17.369 -10.345 1.00 92.31 100 ALA A C 1
ATOM 720 O O . ALA A 1 100 ? 5.235 -16.351 -9.786 1.00 92.31 100 ALA A O 1
ATOM 721 N N . GLY A 1 101 ? 4.869 -18.323 -10.844 1.00 89.19 101 GLY A N 1
ATOM 722 C CA . GLY A 1 101 ? 3.402 -18.281 -10.852 1.00 89.19 101 GLY A CA 1
ATOM 723 C C . GLY A 1 101 ? 2.811 -17.611 -12.094 1.00 89.19 101 GLY A C 1
ATOM 724 O O . GLY A 1 101 ? 3.544 -17.189 -12.995 1.00 89.19 101 GLY A O 1
ATOM 725 N N . ASN A 1 102 ? 1.482 -17.535 -12.131 1.00 85.94 102 ASN A N 1
ATOM 726 C CA . ASN A 1 102 ? 0.704 -16.943 -13.218 1.00 85.94 102 ASN A CA 1
ATOM 727 C C . ASN A 1 102 ? -0.129 -15.766 -12.709 1.00 85.94 102 ASN A C 1
ATOM 729 O O . ASN A 1 102 ? -0.854 -15.882 -11.717 1.00 85.94 102 ASN A O 1
ATOM 733 N N . LEU A 1 103 ? -0.052 -14.640 -13.420 1.00 86.50 103 LEU A N 1
ATOM 734 C CA . LEU A 1 103 ? -0.797 -13.427 -13.096 1.00 86.50 103 LEU A CA 1
ATOM 735 C C . LEU A 1 103 ? -1.679 -13.016 -14.269 1.00 86.50 103 LEU A C 1
ATOM 737 O O . LEU A 1 103 ? -1.240 -13.017 -15.415 1.00 86.50 103 LEU A O 1
ATOM 741 N N . ALA A 1 104 ? -2.885 -12.562 -13.970 1.00 85.38 104 ALA A N 1
ATOM 742 C CA . ALA A 1 104 ? -3.7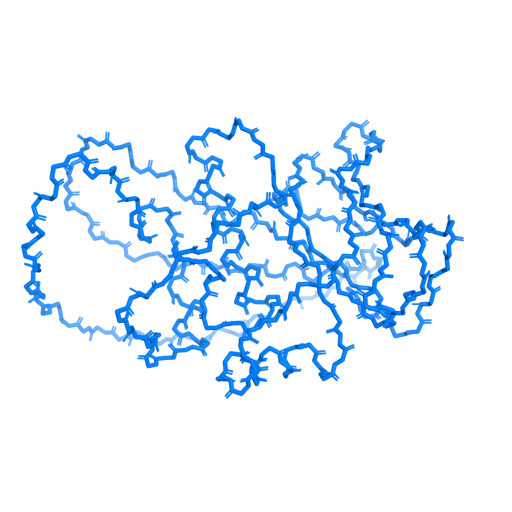77 -11.896 -14.905 1.00 85.38 104 ALA A CA 1
ATOM 743 C C . ALA A 1 104 ? -4.281 -10.580 -14.303 1.00 85.38 104 ALA A C 1
ATOM 745 O O . ALA A 1 104 ? -4.277 -10.398 -13.084 1.00 85.38 104 ALA A O 1
ATOM 746 N N . ASP A 1 105 ? -4.731 -9.658 -15.155 1.00 83.06 105 ASP A N 1
ATOM 747 C CA . ASP A 1 105 ? -5.313 -8.372 -14.745 1.00 83.06 105 ASP A CA 1
ATOM 748 C C . ASP A 1 105 ? -4.423 -7.585 -13.760 1.00 83.06 105 ASP A C 1
ATOM 750 O O . ASP A 1 105 ? -4.919 -6.980 -12.804 1.00 83.06 105 ASP A O 1
ATOM 754 N N . VAL A 1 106 ? -3.103 -7.600 -13.978 1.00 84.88 106 VAL A N 1
ATOM 755 C CA . VAL A 1 106 ? -2.133 -6.967 -13.074 1.00 84.88 106 VAL A CA 1
ATOM 756 C C . VAL A 1 106 ? -2.342 -5.452 -13.027 1.00 84.88 106 VAL A C 1
ATOM 758 O O . VAL A 1 106 ? -2.345 -4.763 -14.052 1.00 84.88 106 VAL A O 1
ATOM 761 N N . ARG A 1 107 ? -2.485 -4.912 -11.816 1.00 86.44 107 ARG A N 1
ATOM 762 C CA . ARG A 1 107 ? -2.647 -3.483 -11.538 1.00 86.44 107 ARG A CA 1
ATOM 763 C C . ARG A 1 107 ? -1.501 -3.006 -10.670 1.00 86.44 107 ARG A C 1
ATOM 765 O O . ARG A 1 107 ? -1.252 -3.567 -9.611 1.00 86.44 107 ARG A O 1
ATOM 772 N N . LEU A 1 108 ? -0.873 -1.923 -11.104 1.00 86.88 108 LEU A N 1
ATOM 773 C CA . LEU A 1 108 ? 0.017 -1.132 -10.271 1.00 86.88 108 LEU A CA 1
ATOM 774 C C . LEU A 1 108 ? -0.797 -0.035 -9.578 1.00 86.88 108 LEU A C 1
ATOM 776 O O . LEU A 1 108 ? -1.506 0.725 -10.247 1.00 86.88 108 LEU A O 1
ATOM 780 N N . ILE A 1 109 ? -0.670 0.051 -8.259 1.00 88.75 109 ILE A N 1
ATOM 781 C CA . ILE A 1 109 ? -1.162 1.152 -7.435 1.00 88.75 109 ILE A CA 1
ATOM 782 C C . ILE A 1 109 ? 0.063 1.949 -7.006 1.00 88.75 109 ILE A C 1
ATOM 784 O O . ILE A 1 109 ? 0.903 1.421 -6.290 1.00 88.75 109 ILE A O 1
ATOM 788 N N . ALA A 1 110 ? 0.170 3.196 -7.455 1.00 87.94 110 ALA A N 1
ATOM 789 C CA . ALA A 1 110 ? 1.190 4.130 -6.993 1.00 87.94 110 ALA A CA 1
ATOM 790 C C . ALA A 1 110 ? 0.559 5.075 -5.970 1.00 87.94 110 ALA A C 1
ATOM 792 O O . ALA A 1 110 ? -0.463 5.701 -6.263 1.00 87.94 110 ALA A O 1
ATOM 793 N N . ILE A 1 111 ? 1.147 5.153 -4.777 1.00 88.00 111 ILE A N 1
ATOM 794 C CA . ILE A 1 111 ? 0.721 6.067 -3.721 1.00 88.00 111 ILE A CA 1
ATOM 795 C C . ILE A 1 111 ? 1.746 7.187 -3.628 1.00 88.00 111 ILE A C 1
ATOM 797 O O . ILE A 1 111 ? 2.907 6.987 -3.260 1.00 88.00 111 ILE A O 1
ATOM 801 N N . SER A 1 112 ? 1.287 8.376 -3.993 1.00 83.19 112 SER A N 1
ATOM 802 C CA . SER A 1 112 ? 2.040 9.605 -3.834 1.00 83.19 112 SER A CA 1
ATOM 803 C C . SER A 1 112 ? 1.938 10.118 -2.412 1.00 83.19 112 SER A C 1
ATOM 805 O O . SER A 1 112 ? 0.869 10.057 -1.803 1.00 83.19 112 SER A O 1
ATOM 807 N N . GLU A 1 113 ? 3.025 10.696 -1.914 1.00 69.69 113 GLU A N 1
ATOM 808 C CA . GLU A 1 113 ? 2.952 11.485 -0.696 1.00 69.69 113 GLU A CA 1
ATOM 809 C C . GLU A 1 113 ? 1.953 12.620 -0.928 1.00 69.69 113 GLU A C 1
ATOM 811 O O . GLU A 1 113 ? 2.105 13.434 -1.848 1.00 69.69 113 GLU A O 1
ATOM 816 N N . ALA A 1 114 ? 0.914 12.681 -0.095 1.00 55.00 114 ALA A N 1
ATOM 817 C CA . ALA A 1 114 ? 0.163 13.914 0.043 1.00 55.00 114 ALA A CA 1
ATOM 818 C C . ALA A 1 114 ? 1.175 14.994 0.441 1.00 55.00 114 ALA A C 1
ATOM 820 O O . ALA A 1 114 ? 1.893 14.823 1.431 1.00 55.00 114 ALA A O 1
ATOM 821 N N . LYS A 1 115 ? 1.267 16.080 -0.342 1.00 46.34 115 LYS A N 1
ATOM 822 C CA . LYS A 1 115 ? 2.057 17.253 0.046 1.00 46.34 115 LYS A CA 1
ATOM 823 C C . LYS A 1 115 ? 1.549 17.707 1.408 1.00 46.34 115 LYS A C 1
ATOM 825 O O . LYS A 1 115 ? 0.489 18.319 1.496 1.00 46.34 115 LYS A O 1
ATOM 830 N N . THR A 1 116 ? 2.293 17.414 2.463 1.00 41.94 116 THR A N 1
ATOM 831 C CA . THR A 1 116 ? 2.061 18.056 3.747 1.00 41.94 116 THR A CA 1
ATOM 832 C C . THR A 1 116 ? 2.662 19.445 3.675 1.00 41.94 116 THR A C 1
ATOM 834 O O . THR A 1 116 ? 3.840 19.604 3.348 1.00 41.94 116 THR A O 1
ATOM 837 N N . THR A 1 117 ? 1.875 20.451 4.042 1.00 32.59 117 THR A N 1
ATOM 838 C CA . THR A 1 117 ? 2.420 21.647 4.686 1.00 32.59 117 THR A CA 1
ATOM 839 C C . THR A 1 117 ? 3.374 21.167 5.791 1.00 32.59 117 THR A C 1
ATOM 841 O O . THR A 1 117 ? 3.007 20.219 6.490 1.00 32.59 117 THR A O 1
ATOM 844 N N . PRO A 1 118 ? 4.600 21.711 5.921 1.00 28.72 118 PRO A N 1
ATOM 845 C CA . PRO A 1 118 ? 5.597 21.178 6.846 1.00 28.72 118 PRO A CA 1
ATOM 846 C C . PRO A 1 118 ? 5.003 20.958 8.237 1.00 28.72 118 PRO A C 1
ATOM 848 O O . PRO A 1 118 ? 4.300 21.831 8.749 1.00 28.72 118 PRO A O 1
ATOM 851 N N . ALA A 1 119 ? 5.281 19.798 8.836 1.00 33.00 119 ALA A N 1
ATOM 852 C CA . ALA A 1 119 ? 4.946 19.559 10.231 1.00 33.00 119 ALA A CA 1
ATOM 853 C C . ALA A 1 119 ? 5.575 20.675 11.076 1.00 33.00 119 ALA A C 1
ATOM 855 O O . ALA A 1 119 ? 6.768 20.962 10.935 1.00 33.00 119 ALA A O 1
ATOM 856 N N . LEU A 1 120 ? 4.771 21.318 11.928 1.00 27.81 120 LEU A N 1
ATOM 857 C CA . LEU A 1 120 ? 5.297 22.244 12.924 1.00 27.81 120 LEU A CA 1
ATOM 858 C C . LEU A 1 120 ? 6.356 21.494 13.749 1.00 27.81 120 LEU A C 1
ATOM 860 O O . LEU A 1 120 ? 6.108 20.350 14.144 1.00 27.81 120 LEU A O 1
ATOM 864 N N . PRO A 1 121 ? 7.539 22.086 13.983 1.00 26.44 121 PRO A N 1
ATOM 865 C CA . PRO A 1 121 ? 8.570 21.436 14.773 1.00 26.44 121 PRO A CA 1
ATOM 866 C C . PRO A 1 121 ? 8.000 21.077 16.148 1.00 26.44 121 PRO A C 1
ATOM 868 O O . PRO A 1 121 ? 7.346 21.898 16.795 1.00 26.44 121 PRO A O 1
ATOM 871 N N . LEU A 1 122 ? 8.241 19.836 16.583 1.00 30.62 122 LEU A N 1
ATOM 872 C CA . LEU A 1 122 ? 7.955 19.379 17.942 1.00 30.62 122 LEU A CA 1
ATOM 873 C C . LEU A 1 122 ? 8.624 20.352 18.923 1.00 30.62 122 LEU A C 1
ATOM 875 O O . LEU A 1 122 ? 9.842 20.320 19.085 1.00 30.62 122 LEU A O 1
ATOM 879 N N . GLY A 1 123 ? 7.839 21.245 19.535 1.00 29.59 123 GLY A N 1
ATOM 880 C CA . GLY A 1 123 ? 8.348 22.165 20.556 1.00 29.59 123 GLY A CA 1
ATOM 881 C C . GLY A 1 123 ? 7.751 23.570 20.641 1.00 29.59 123 GLY A C 1
ATOM 882 O O . GLY A 1 123 ? 8.194 24.316 21.508 1.00 29.59 123 GLY A O 1
ATOM 883 N N . GLN A 1 124 ? 6.771 23.973 19.826 1.00 24.50 124 GLN A N 1
ATOM 884 C CA . GLN A 1 124 ? 6.120 25.282 20.006 1.00 24.50 124 GLN A CA 1
ATOM 885 C C . GLN A 1 124 ? 4.602 25.170 19.879 1.00 24.50 124 GLN A C 1
ATOM 887 O O . GLN A 1 124 ? 4.057 24.995 18.793 1.00 24.50 124 GLN A O 1
ATOM 892 N N . GLY A 1 125 ? 3.911 25.259 21.016 1.00 27.92 125 GLY A N 1
ATOM 893 C CA . GLY A 1 125 ? 2.474 25.492 21.024 1.00 27.92 125 GLY A CA 1
ATOM 894 C C . GLY A 1 125 ? 2.165 26.918 20.573 1.00 27.92 125 GLY A C 1
ATOM 895 O O . GLY A 1 125 ? 2.871 27.839 20.964 1.00 27.92 125 GLY A O 1
ATOM 896 N N . LEU A 1 126 ? 1.107 27.092 19.782 1.00 22.58 126 LEU A N 1
ATOM 897 C CA . LEU A 1 126 ? 0.031 28.058 20.022 1.00 22.58 126 LEU A CA 1
ATOM 898 C C . LEU A 1 126 ? -1.034 27.942 18.922 1.00 22.58 126 LEU A C 1
ATOM 900 O O . LEU A 1 126 ? -0.739 27.716 17.754 1.00 22.58 126 LEU A O 1
ATOM 904 N N . LEU A 1 127 ? -2.276 28.126 19.360 1.00 30.23 127 LEU A N 1
ATOM 905 C CA . LEU A 1 127 ? -3.485 28.482 18.620 1.00 30.23 127 LEU A CA 1
ATOM 906 C C . LEU A 1 127 ? -3.241 29.102 17.227 1.00 30.23 127 LEU A C 1
ATOM 908 O O . LEU A 1 127 ? -2.742 30.219 17.129 1.00 30.23 127 LEU A O 1
ATOM 912 N N . ALA A 1 128 ? -3.713 28.443 16.168 1.00 23.14 128 ALA A N 1
ATOM 913 C CA . ALA A 1 128 ? -4.068 29.104 14.914 1.00 23.14 128 ALA A CA 1
ATOM 914 C C . ALA A 1 128 ? -5.100 28.255 14.161 1.00 23.14 128 ALA A C 1
ATOM 916 O O . ALA A 1 128 ? -4.796 27.186 13.637 1.00 23.14 128 ALA A O 1
ATOM 917 N N . GLY A 1 129 ? -6.345 28.733 14.156 1.00 26.23 129 GLY A N 1
ATOM 918 C CA . GLY A 1 129 ? -7.384 28.232 13.269 1.00 26.23 129 GLY A CA 1
ATOM 919 C C . GLY A 1 129 ? -7.065 28.561 11.812 1.00 26.23 129 GLY A C 1
ATOM 920 O O . GLY A 1 129 ? -6.439 29.575 11.510 1.00 26.23 129 GLY A O 1
ATOM 921 N N . GLY A 1 130 ? -7.529 27.705 10.909 1.00 22.88 130 GLY A N 1
ATOM 922 C CA . GLY A 1 130 ? -7.433 27.935 9.474 1.00 22.88 130 GLY A CA 1
ATOM 923 C C . GLY A 1 130 ? -7.728 26.660 8.706 1.00 22.88 130 GLY A C 1
ATOM 924 O O . GLY A 1 130 ? -6.839 25.847 8.488 1.00 22.88 130 GLY A O 1
ATOM 925 N N . ALA A 1 131 ? -8.990 26.481 8.322 1.00 31.56 131 ALA A N 1
ATOM 926 C CA . ALA A 1 131 ? -9.406 25.428 7.411 1.00 31.56 131 ALA A CA 1
ATOM 927 C C . ALA A 1 131 ? -8.703 25.598 6.056 1.00 31.56 131 ALA A C 1
ATOM 929 O O . ALA A 1 131 ? -8.843 26.640 5.415 1.00 31.56 131 ALA A O 1
ATOM 930 N N . THR A 1 132 ? -8.001 24.569 5.590 1.00 27.61 132 THR A N 1
ATOM 931 C CA . THR A 1 132 ? -7.594 24.448 4.189 1.00 27.61 132 THR A CA 1
ATOM 932 C C . THR A 1 132 ? -7.886 23.029 3.717 1.00 27.61 132 THR A C 1
ATOM 934 O O . THR A 1 132 ? -7.374 22.048 4.248 1.00 27.61 132 THR A O 1
ATOM 937 N N . GLY A 1 133 ? -8.807 22.929 2.756 1.00 24.69 133 GLY A N 1
ATOM 938 C CA . GLY A 1 133 ? -9.183 21.671 2.125 1.00 24.69 133 GLY A CA 1
ATOM 939 C C . GLY A 1 133 ? -8.021 21.097 1.319 1.00 24.69 133 GLY A C 1
ATOM 940 O O . GLY A 1 133 ? -7.393 21.805 0.531 1.00 24.69 133 GLY A O 1
ATOM 941 N N . SER A 1 134 ? -7.760 19.808 1.515 1.00 30.20 134 SER A N 1
ATOM 942 C CA . SER A 1 134 ? -6.779 19.040 0.752 1.00 30.20 134 SER A CA 1
ATOM 943 C C . SER A 1 134 ? -7.454 18.383 -0.451 1.00 30.20 134 SER A C 1
ATOM 945 O O . SER A 1 134 ? -8.486 17.730 -0.321 1.00 30.20 134 SER A O 1
ATOM 947 N N . PHE A 1 135 ? -6.864 18.547 -1.635 1.00 25.52 135 PHE A N 1
ATOM 948 C CA . PHE A 1 135 ? -7.276 17.854 -2.854 1.00 25.52 135 PHE A CA 1
ATOM 949 C C . PHE A 1 135 ? -6.460 16.569 -3.010 1.00 25.52 135 PHE A C 1
ATOM 951 O O . PHE A 1 135 ? -5.233 16.624 -3.105 1.00 25.52 135 PHE A O 1
ATOM 958 N N . VAL A 1 136 ? -7.129 15.418 -3.100 1.00 26.66 136 VAL A N 1
ATOM 959 C CA . VAL A 1 136 ? -6.494 14.162 -3.517 1.00 26.66 136 VAL A CA 1
ATOM 960 C C . VAL A 1 136 ? -6.576 14.065 -5.038 1.00 26.66 136 VAL A C 1
ATOM 962 O O . VAL A 1 136 ? -7.636 13.807 -5.608 1.00 26.66 136 VAL A O 1
ATOM 965 N N . ALA A 1 137 ? -5.447 14.262 -5.717 1.00 25.92 137 ALA A N 1
ATOM 966 C CA . ALA A 1 137 ? -5.320 13.908 -7.123 1.00 25.92 137 ALA A CA 1
ATOM 967 C C . ALA A 1 137 ? -5.019 12.406 -7.225 1.00 25.92 137 ALA A C 1
ATOM 969 O O . ALA A 1 137 ? -3.868 11.984 -7.141 1.00 25.92 137 ALA A O 1
ATOM 970 N N . ILE A 1 138 ? -6.052 11.584 -7.434 1.00 30.95 138 ILE A N 1
ATOM 971 C CA . ILE A 1 138 ? -5.844 10.234 -7.966 1.00 30.95 138 ILE A CA 1
ATOM 972 C C . ILE A 1 138 ? -5.411 10.423 -9.419 1.00 30.95 138 ILE A C 1
ATOM 974 O O . ILE A 1 138 ? -6.234 10.678 -10.300 1.00 30.95 138 ILE A O 1
ATOM 978 N N . GLY A 1 139 ? -4.107 10.345 -9.673 1.00 27.27 139 GLY A N 1
ATOM 979 C CA . GLY A 1 139 ? -3.564 10.367 -11.024 1.00 27.27 139 GLY A CA 1
ATOM 980 C C . GLY A 1 139 ? -4.029 9.140 -11.806 1.00 27.27 139 GLY A C 1
ATOM 981 O O . GLY A 1 139 ? -3.358 8.112 -11.829 1.00 27.27 139 GLY A O 1
ATOM 982 N N . MET A 1 140 ? -5.177 9.229 -12.478 1.00 24.78 140 MET A N 1
ATOM 983 C CA . MET A 1 140 ? -5.507 8.299 -13.549 1.00 24.78 140 MET A CA 1
ATOM 984 C C . MET A 1 140 ? -4.663 8.687 -14.768 1.00 24.78 140 MET A C 1
ATOM 986 O O . MET A 1 140 ? -4.906 9.706 -15.407 1.00 24.78 140 MET A O 1
ATOM 990 N N . VAL A 1 141 ? -3.636 7.888 -15.068 1.00 29.69 141 VAL A N 1
ATOM 991 C CA . VAL A 1 141 ? -2.751 8.094 -16.225 1.00 29.69 141 VAL A CA 1
ATOM 992 C C . VAL A 1 141 ? -3.563 7.973 -17.521 1.00 29.69 141 VAL A C 1
ATOM 994 O O . VAL A 1 141 ? -3.904 6.866 -17.945 1.00 29.69 141 VAL A O 1
ATOM 997 N N . ILE A 1 142 ? -3.865 9.107 -18.157 1.00 24.62 142 ILE A N 1
ATOM 998 C CA . ILE A 1 142 ? -4.325 9.167 -19.550 1.00 24.62 142 ILE A CA 1
ATOM 999 C C . ILE A 1 142 ? -3.078 9.362 -20.428 1.00 24.62 142 ILE A C 1
ATOM 1001 O O . ILE A 1 142 ? -2.327 10.316 -20.209 1.00 24.62 142 ILE A O 1
ATOM 1005 N N . PRO A 1 143 ? -2.809 8.486 -21.413 1.00 25.98 143 PRO A N 1
ATOM 1006 C CA . PRO A 1 143 ? -1.648 8.633 -22.279 1.00 25.98 143 PRO A CA 1
ATOM 1007 C C . PRO A 1 143 ? -1.786 9.898 -23.136 1.00 25.98 143 PRO A C 1
ATOM 1009 O O . PRO A 1 143 ? -2.737 10.056 -23.901 1.00 25.98 143 PRO A O 1
ATOM 1012 N N . ARG A 1 144 ? -0.807 10.804 -23.030 1.00 34.81 144 ARG A N 1
ATOM 1013 C CA . ARG A 1 144 ? -0.693 12.001 -23.873 1.00 34.81 144 ARG A CA 1
ATOM 1014 C C . ARG A 1 144 ? -0.422 11.603 -25.325 1.00 34.81 144 ARG A C 1
ATOM 1016 O O . ARG A 1 144 ? 0.733 11.545 -25.735 1.00 34.81 144 ARG A O 1
ATOM 1023 N N . ARG A 1 145 ? -1.464 11.392 -26.134 1.00 38.78 145 ARG A N 1
ATOM 1024 C CA . ARG A 1 145 ? -1.374 11.565 -27.592 1.00 38.78 145 ARG A CA 1
ATOM 1025 C C . ARG A 1 145 ? -2.641 12.219 -28.161 1.00 38.78 145 ARG A C 1
ATOM 1027 O O . ARG A 1 145 ? -3.672 11.578 -28.276 1.00 38.78 145 ARG A O 1
ATOM 1034 N N . ARG A 1 146 ? -2.432 13.464 -28.620 1.00 37.59 146 ARG A N 1
ATOM 1035 C CA . ARG A 1 146 ? -3.216 14.305 -29.553 1.00 37.59 146 ARG A CA 1
ATOM 1036 C C . ARG A 1 146 ? -4.401 15.133 -29.004 1.00 37.59 146 ARG A C 1
ATOM 1038 O O . ARG A 1 146 ? -5.464 14.613 -28.723 1.00 37.59 146 ARG A O 1
ATOM 1045 N N . LEU A 1 147 ? -4.132 16.449 -28.995 1.00 38.22 147 LEU A N 1
ATOM 1046 C CA . LEU A 1 147 ? -4.977 17.650 -29.153 1.00 38.22 147 LEU A CA 1
ATOM 1047 C C . LEU A 1 147 ? -6.216 17.891 -28.264 1.00 38.22 147 LEU A C 1
ATOM 1049 O O . LEU A 1 147 ? -7.211 17.191 -28.349 1.00 38.22 147 LEU A O 1
ATOM 1053 N N . GLY A 1 148 ? -6.153 19.030 -27.555 1.00 38.28 148 GLY A N 1
ATOM 1054 C CA . GLY A 1 148 ? -7.195 20.066 -27.494 1.00 38.28 148 GLY A CA 1
ATOM 1055 C C . GLY A 1 148 ? -8.595 19.656 -27.039 1.00 38.28 148 GLY A C 1
ATOM 1056 O O . GLY A 1 148 ? -9.424 19.284 -27.858 1.00 38.28 148 GLY A O 1
ATOM 1057 N N . GLY A 1 149 ? -8.903 19.854 -25.756 1.00 27.53 149 GLY A N 1
ATOM 1058 C CA . GLY A 1 149 ? -10.274 19.759 -25.255 1.00 27.53 149 GLY A CA 1
ATOM 1059 C C . GLY A 1 149 ? -10.373 20.129 -23.778 1.00 27.53 149 GLY A C 1
ATOM 1060 O O . GLY A 1 149 ? -9.637 19.603 -22.952 1.00 27.53 149 GLY A O 1
ATOM 1061 N N . VAL A 1 150 ? -11.257 21.077 -23.483 1.00 26.34 150 VAL A N 1
ATOM 1062 C CA . VAL A 1 150 ? -11.536 21.705 -22.184 1.00 26.34 150 VAL A CA 1
ATOM 1063 C C . VAL A 1 150 ? -11.935 20.673 -21.116 1.00 26.34 150 VAL A C 1
ATOM 1065 O O . VAL A 1 150 ? -12.795 19.833 -21.364 1.00 26.34 150 VAL A O 1
ATOM 1068 N N . VAL A 1 151 ? -11.363 20.770 -19.908 1.00 26.22 151 VAL A N 1
ATOM 1069 C CA . VAL A 1 151 ? -11.859 20.059 -18.715 1.00 26.22 151 VAL A CA 1
ATOM 1070 C C . VAL A 1 151 ? -12.901 20.944 -18.035 1.00 26.22 151 VAL A C 1
ATOM 1072 O O . VAL A 1 151 ? -12.566 21.99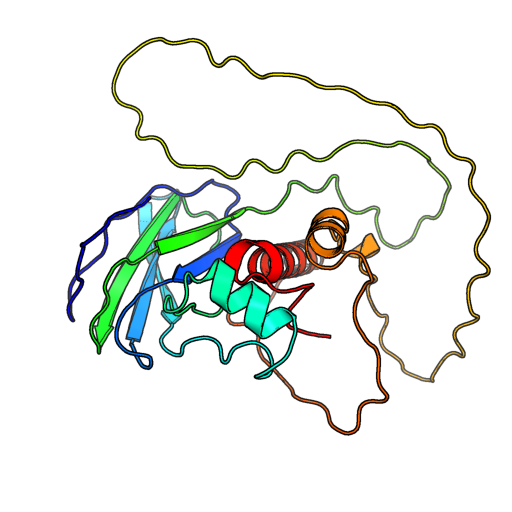7 -17.497 1.00 26.22 151 VAL A O 1
ATOM 1075 N N . ALA A 1 152 ? -14.164 20.523 -18.068 1.00 22.61 152 ALA A N 1
ATOM 1076 C CA . ALA A 1 152 ? -15.218 21.096 -17.239 1.00 22.61 152 ALA A CA 1
ATOM 1077 C C . ALA A 1 152 ? -15.169 20.443 -15.847 1.00 22.61 152 ALA A C 1
ATOM 1079 O O . ALA A 1 152 ? -15.364 19.235 -15.722 1.00 22.61 152 ALA A O 1
ATOM 1080 N N . ALA A 1 153 ? -14.900 21.239 -14.810 1.00 26.61 153 ALA A N 1
ATOM 1081 C CA . ALA A 1 153 ? -15.035 20.840 -13.413 1.00 26.61 153 ALA A CA 1
ATOM 1082 C C . ALA A 1 153 ? -16.341 21.425 -12.857 1.00 26.61 153 ALA A C 1
ATOM 1084 O O . ALA A 1 153 ? -16.528 22.642 -12.853 1.00 26.61 153 ALA A O 1
ATOM 1085 N N . LEU A 1 154 ? -17.254 20.560 -12.413 1.00 22.59 154 LEU A N 1
ATOM 1086 C CA . LEU A 1 154 ? -18.480 20.959 -11.725 1.00 22.59 154 LEU A CA 1
ATOM 1087 C C . LEU A 1 154 ? -18.142 21.252 -10.255 1.00 22.59 154 LEU A C 1
ATOM 1089 O O . LEU A 1 154 ? -17.739 20.354 -9.519 1.00 22.59 154 LEU A O 1
ATOM 1093 N N . ILE A 1 155 ? -18.286 22.514 -9.849 1.00 25.06 155 ILE A N 1
ATOM 1094 C CA . ILE A 1 155 ? -18.080 22.993 -8.477 1.00 25.06 155 ILE A CA 1
ATOM 1095 C C . ILE A 1 155 ? -19.436 22.982 -7.772 1.00 25.06 155 ILE A C 1
ATOM 1097 O O . ILE A 1 155 ? -20.348 23.694 -8.186 1.00 25.06 155 ILE A O 1
ATOM 1101 N N . VAL A 1 156 ? -19.564 22.220 -6.688 1.00 23.89 156 VAL A N 1
ATOM 1102 C CA . VAL A 1 156 ? -20.682 22.359 -5.747 1.00 23.89 156 VAL A CA 1
ATOM 1103 C C . VAL A 1 156 ? -20.092 22.723 -4.391 1.00 23.89 156 VAL A C 1
ATOM 1105 O O . VAL A 1 156 ? -19.454 21.901 -3.741 1.00 23.89 156 VAL A O 1
ATOM 1108 N N . GLY A 1 157 ? -20.252 23.990 -4.009 1.00 22.52 157 GLY A N 1
ATOM 1109 C CA . GLY A 1 157 ? -19.895 24.503 -2.691 1.00 22.52 157 GLY A CA 1
ATOM 1110 C C . GLY A 1 157 ? -21.090 24.436 -1.744 1.00 22.52 157 GLY A C 1
ATOM 1111 O O . GLY A 1 157 ? -22.193 24.837 -2.109 1.00 22.52 157 GLY A O 1
ATOM 1112 N N . GLY A 1 158 ? -20.859 23.962 -0.523 1.00 24.66 158 GLY A N 1
ATOM 1113 C CA . GLY A 1 158 ? -21.814 24.032 0.579 1.00 24.66 158 GLY A CA 1
ATOM 1114 C C . GLY A 1 158 ? -21.064 24.276 1.882 1.00 24.66 158 GLY A C 1
ATOM 1115 O O . GLY A 1 158 ? -20.332 23.407 2.345 1.00 24.66 158 GLY A O 1
ATOM 1116 N N . ALA A 1 159 ? -21.209 25.479 2.435 1.00 27.84 159 ALA A N 1
ATOM 1117 C CA . ALA A 1 159 ? -20.679 25.860 3.737 1.00 27.84 159 ALA A CA 1
ATOM 1118 C C . ALA A 1 159 ? -21.651 25.436 4.846 1.00 27.84 159 ALA A C 1
ATOM 1120 O O . ALA A 1 159 ? -22.844 25.711 4.743 1.00 27.84 159 ALA A O 1
ATOM 1121 N N . PHE A 1 160 ? -21.133 24.865 5.934 1.00 30.38 160 PHE A N 1
ATOM 1122 C CA . PHE A 1 160 ? -21.838 24.803 7.214 1.00 30.38 160 PHE A CA 1
ATOM 1123 C C . PHE A 1 160 ? -20.902 25.275 8.331 1.00 30.38 160 PHE A C 1
ATOM 1125 O O . PHE A 1 160 ? -19.825 24.722 8.542 1.00 30.38 160 PHE A O 1
ATOM 1132 N N . MET A 1 161 ? -21.321 26.344 9.010 1.00 38.47 161 MET A N 1
ATOM 1133 C CA . MET A 1 161 ? -20.768 26.833 10.273 1.00 38.47 161 MET A CA 1
ATOM 1134 C C . MET A 1 161 ? -21.375 26.011 11.416 1.00 38.47 161 MET A C 1
ATOM 1136 O O . MET A 1 161 ? -22.594 25.869 11.474 1.00 38.47 161 MET A O 1
ATOM 1140 N N . GLY A 1 162 ? -20.547 25.498 12.328 1.00 30.53 162 GLY A N 1
ATOM 1141 C CA . GLY A 1 162 ? -20.996 24.762 13.511 1.00 30.53 162 GLY A CA 1
ATOM 1142 C C . GLY A 1 162 ? -19.998 24.898 14.659 1.00 30.53 162 GLY A C 1
ATOM 1143 O O . GLY A 1 162 ? -18.822 24.586 14.509 1.00 30.53 162 GLY A O 1
ATOM 1144 N N . SER A 1 163 ? -20.484 25.429 15.775 1.00 35.91 163 SER A N 1
ATOM 1145 C CA . SER A 1 163 ? -19.766 25.885 16.965 1.00 35.91 163 SER A CA 1
ATOM 1146 C C . SER A 1 163 ? -18.968 24.790 17.689 1.00 35.91 163 SER A C 1
ATOM 1148 O O . SER A 1 163 ? -19.474 23.695 17.922 1.00 35.91 163 SER A O 1
ATOM 1150 N N . SER A 1 164 ? -17.747 25.116 18.120 1.00 34.59 164 SER A N 1
ATOM 1151 C CA . SER A 1 164 ? -16.888 24.237 18.922 1.00 34.59 164 SER A CA 1
ATOM 1152 C C . SER A 1 164 ? -17.469 24.005 20.322 1.00 34.59 164 SER A C 1
ATOM 1154 O O . SER A 1 164 ? -17.483 24.915 21.149 1.00 34.59 164 SER A O 1
ATOM 1156 N N . LEU A 1 165 ? -17.902 22.777 20.611 1.00 39.41 165 LEU A N 1
ATOM 1157 C CA . LEU A 1 165 ? -18.059 22.287 21.980 1.00 39.41 165 LEU A CA 1
ATOM 1158 C C . LEU A 1 165 ? -16.735 21.645 22.411 1.00 39.41 165 LEU A C 1
ATOM 1160 O O . LEU A 1 165 ? -16.274 20.677 21.806 1.00 39.41 165 LEU A O 1
ATOM 1164 N N . SER A 1 166 ? -16.106 22.209 23.440 1.00 39.53 166 SER A N 1
ATOM 1165 C CA . SER A 1 166 ? -14.889 21.680 24.055 1.00 39.53 166 SER A CA 1
ATOM 1166 C C . SER A 1 166 ? -15.136 20.265 24.587 1.00 39.53 166 SER A C 1
ATOM 1168 O O . SER A 1 166 ? -15.916 20.084 25.520 1.00 39.53 166 SER A O 1
ATOM 1170 N N . SER A 1 167 ? -14.474 19.262 24.007 1.00 36.78 167 SER A N 1
ATOM 1171 C CA . SER A 1 167 ? -14.452 17.905 24.565 1.00 36.78 167 SER A CA 1
ATOM 1172 C C . SER A 1 167 ? -13.451 17.836 25.725 1.00 36.78 167 SER A C 1
ATOM 1174 O O . SER A 1 167 ? -12.343 18.359 25.589 1.00 36.78 167 SER A O 1
ATOM 1176 N N . PRO A 1 168 ? -13.793 17.213 26.866 1.00 40.03 168 PRO A N 1
ATOM 1177 C CA . PRO A 1 168 ? -12.854 17.036 27.966 1.00 40.03 168 PRO A CA 1
ATOM 1178 C C . PRO A 1 168 ? -11.751 16.048 27.561 1.00 40.03 168 PRO A C 1
ATOM 1180 O O . PRO A 1 168 ? -12.023 14.906 27.197 1.00 40.03 168 PRO A O 1
ATOM 1183 N N . GLN A 1 169 ? -10.494 16.493 27.627 1.00 37.47 169 GLN A N 1
ATOM 1184 C CA . GLN A 1 169 ? -9.325 15.634 27.458 1.00 37.47 169 GLN A CA 1
ATOM 1185 C C . GLN A 1 169 ? -9.299 14.625 28.617 1.00 37.47 169 GLN A C 1
ATOM 1187 O O . GLN A 1 169 ? -9.166 15.018 29.778 1.00 37.47 169 GLN A O 1
ATOM 1192 N N . ALA A 1 170 ? -9.432 13.330 28.323 1.00 41.91 170 ALA A N 1
ATOM 1193 C CA . ALA A 1 170 ? -9.156 12.294 29.310 1.00 41.91 170 ALA A CA 1
ATOM 1194 C C . ALA A 1 170 ? -7.700 12.444 29.783 1.00 41.91 170 ALA A C 1
ATOM 1196 O O . ALA A 1 170 ? -6.776 12.515 28.970 1.00 41.91 170 ALA A O 1
ATOM 1197 N N . ALA A 1 171 ? -7.500 12.549 31.095 1.00 40.88 171 ALA A N 1
ATOM 1198 C CA . ALA A 1 171 ? -6.174 12.601 31.686 1.00 40.88 171 ALA A CA 1
ATOM 1199 C C . ALA A 1 171 ? -5.477 11.248 31.467 1.00 40.88 171 ALA A C 1
ATOM 1201 O O . ALA A 1 171 ? -5.847 10.251 32.085 1.00 40.88 171 ALA A O 1
ATOM 1202 N N . ASN A 1 172 ? -4.474 11.210 30.586 1.00 49.03 172 ASN A N 1
ATOM 1203 C CA . ASN A 1 172 ? -3.575 10.066 30.468 1.00 49.03 172 ASN A CA 1
ATOM 1204 C C . ASN A 1 172 ? -2.829 9.898 31.797 1.00 49.03 172 ASN A C 1
ATOM 1206 O O . ASN A 1 172 ? -1.963 10.707 32.133 1.00 49.03 172 ASN A O 1
ATOM 1210 N N . ALA A 1 173 ? -3.142 8.844 32.549 1.00 49.78 173 ALA A N 1
ATOM 1211 C CA . ALA A 1 173 ? -2.240 8.364 33.583 1.00 49.78 173 ALA A CA 1
ATOM 1212 C C . ALA A 1 173 ? -0.908 7.997 32.906 1.00 49.78 173 ALA A C 1
ATOM 1214 O O . ALA A 1 173 ? -0.875 7.163 32.003 1.00 49.78 173 ALA A O 1
ATOM 1215 N N . LEU A 1 174 ? 0.178 8.670 33.291 1.00 57.56 174 LEU A N 1
ATOM 1216 C CA . LEU A 1 174 ? 1.505 8.438 32.724 1.00 57.56 174 LEU A CA 1
ATOM 1217 C C . LEU A 1 174 ? 2.001 7.054 33.160 1.00 57.56 174 LEU A C 1
ATOM 1219 O O . LEU A 1 174 ? 2.348 6.856 34.324 1.00 57.56 174 LEU A O 1
ATOM 1223 N N . ILE A 1 175 ? 2.039 6.098 32.232 1.00 71.06 175 ILE A N 1
ATOM 1224 C CA . ILE A 1 175 ? 2.695 4.805 32.443 1.00 71.06 175 ILE A CA 1
ATOM 1225 C C . ILE A 1 175 ? 4.215 5.057 32.410 1.00 71.06 175 ILE A C 1
ATOM 1227 O O . ILE A 1 175 ? 4.713 5.587 31.410 1.00 71.06 175 ILE A O 1
ATOM 1231 N N . PRO A 1 176 ? 4.981 4.716 33.467 1.00 77.38 176 PRO A N 1
ATOM 1232 C CA . PRO A 1 176 ? 6.428 4.916 33.473 1.00 77.38 176 PRO A CA 1
ATOM 1233 C C . PRO A 1 176 ? 7.091 4.244 32.265 1.00 77.38 176 PRO A C 1
ATOM 1235 O O . PRO A 1 176 ? 6.814 3.085 31.969 1.00 77.38 176 PRO A O 1
ATOM 1238 N N . ASN A 1 177 ? 7.988 4.966 31.588 1.00 82.12 177 ASN A N 1
ATOM 1239 C CA . ASN A 1 177 ? 8.714 4.510 30.392 1.00 82.12 177 ASN A CA 1
ATOM 1240 C C . ASN A 1 177 ? 7.853 4.233 29.146 1.00 82.12 177 ASN A C 1
ATOM 1242 O O . ASN A 1 177 ? 8.336 3.586 28.217 1.00 82.12 177 ASN A O 1
ATOM 1246 N N . GLN A 1 178 ? 6.613 4.725 29.078 1.00 84.81 178 GLN A N 1
ATOM 1247 C CA . GLN A 1 178 ? 5.845 4.671 27.835 1.00 84.81 178 GLN A CA 1
ATOM 1248 C C . GLN A 1 178 ? 6.535 5.518 26.748 1.00 84.81 178 GLN A C 1
ATOM 1250 O O . GLN A 1 178 ? 6.763 6.713 26.968 1.00 84.81 178 GLN A O 1
ATOM 1255 N N . PRO A 1 179 ? 6.857 4.945 25.572 1.00 86.94 179 PRO A N 1
ATOM 1256 C CA . PRO A 1 179 ? 7.353 5.727 24.447 1.00 86.94 179 PRO A CA 1
ATOM 1257 C C . PRO A 1 179 ? 6.333 6.789 24.031 1.00 86.94 179 PRO A C 1
ATOM 1259 O O . PRO A 1 179 ? 5.124 6.557 24.088 1.00 86.94 179 PRO A O 1
ATOM 1262 N N . ALA A 1 180 ? 6.809 7.949 23.577 1.00 88.00 180 ALA A N 1
ATOM 1263 C CA . ALA A 1 180 ? 5.923 8.966 23.027 1.00 88.00 180 ALA A CA 1
ATOM 1264 C C . ALA A 1 180 ? 5.183 8.408 21.797 1.00 88.00 180 ALA A C 1
ATOM 1266 O O . ALA A 1 180 ? 5.813 8.014 20.816 1.00 88.00 180 ALA A O 1
ATOM 1267 N N . ILE A 1 181 ? 3.849 8.389 21.852 1.00 88.75 181 ILE A N 1
ATOM 1268 C CA . ILE A 1 181 ? 2.999 7.968 20.733 1.00 88.75 181 ILE A CA 1
ATOM 1269 C C . ILE A 1 181 ? 2.708 9.193 19.862 1.00 88.75 181 ILE A C 1
ATOM 1271 O O . ILE A 1 181 ? 2.136 10.178 20.333 1.00 88.75 181 ILE A O 1
ATOM 1275 N N . ILE A 1 182 ? 3.090 9.135 18.583 1.00 90.88 182 ILE A N 1
ATOM 1276 C CA . ILE A 1 182 ? 2.766 10.180 17.604 1.00 90.88 182 ILE A CA 1
ATOM 1277 C C . ILE A 1 182 ? 1.302 10.007 17.193 1.00 90.88 182 ILE A C 1
ATOM 1279 O O . ILE A 1 182 ? 0.933 8.999 16.593 1.00 90.88 182 ILE A O 1
ATOM 1283 N N . SER A 1 183 ? 0.461 10.989 17.522 1.00 92.69 183 SER A N 1
ATOM 1284 C CA . SER A 1 183 ? -0.969 10.938 17.208 1.00 92.69 183 SER A CA 1
ATOM 1285 C C . SER A 1 183 ? -1.240 10.979 15.702 1.00 92.69 183 SER A C 1
ATOM 1287 O O . SER A 1 183 ? -0.434 11.482 14.918 1.00 92.69 183 SER A O 1
ATOM 1289 N N . ARG A 1 184 ? -2.445 10.546 15.314 1.00 93.00 184 ARG A N 1
ATOM 1290 C CA . ARG A 1 184 ? -2.967 10.639 13.938 1.00 93.00 184 ARG A CA 1
ATOM 1291 C C . ARG A 1 184 ? -2.823 12.031 13.336 1.00 93.00 184 ARG A C 1
ATOM 1293 O O . ARG A 1 184 ? -2.253 12.198 12.260 1.00 93.00 184 ARG A O 1
ATOM 1300 N N . SER A 1 185 ? -3.253 13.046 14.077 1.00 93.19 185 SER A N 1
ATOM 1301 C CA . SER A 1 185 ? -3.095 14.442 13.669 1.00 93.19 185 SER A CA 1
ATOM 1302 C C . SER A 1 185 ? -1.629 14.861 13.522 1.00 93.19 185 SER A C 1
ATOM 1304 O O . SER A 1 185 ? -1.312 15.624 12.614 1.00 93.19 185 SER A O 1
ATOM 1306 N N . ALA A 1 186 ? -0.724 14.349 14.363 1.00 89.06 186 ALA A N 1
ATOM 1307 C CA . ALA A 1 186 ? 0.690 14.714 14.337 1.00 89.06 186 ALA A CA 1
ATOM 1308 C C . ALA A 1 186 ? 1.452 14.108 13.147 1.00 89.06 186 ALA A C 1
ATOM 1310 O O . ALA A 1 186 ? 2.336 14.770 12.605 1.00 89.06 186 ALA A O 1
ATOM 1311 N N . TRP A 1 187 ? 1.108 12.896 12.691 1.00 92.25 187 TRP A N 1
ATOM 1312 C CA . TRP A 1 187 ? 1.660 12.347 11.442 1.00 92.25 187 TRP A CA 1
ATOM 1313 C C . TRP A 1 187 ? 0.883 12.775 10.185 1.00 92.25 187 TRP A C 1
ATOM 1315 O O . TRP A 1 187 ? 1.317 12.484 9.068 1.00 92.25 187 TRP A O 1
ATOM 1325 N N . GLY A 1 188 ? -0.210 13.528 10.345 1.00 92.06 188 GLY A N 1
ATOM 1326 C CA . GLY A 1 188 ? -0.974 14.129 9.251 1.00 92.06 188 GLY A CA 1
ATOM 1327 C C . GLY A 1 188 ? -1.983 13.181 8.604 1.00 92.06 188 GLY A C 1
ATOM 1328 O O . GLY A 1 188 ? -2.109 13.173 7.380 1.00 92.06 188 GLY A O 1
ATOM 1329 N N . ALA A 1 189 ? -2.671 12.365 9.402 1.00 92.25 189 ALA A N 1
ATOM 1330 C CA . ALA A 1 189 ? -3.758 11.514 8.934 1.00 92.25 189 ALA A CA 1
ATOM 1331 C C . ALA A 1 189 ? -4.866 12.330 8.262 1.00 92.25 189 ALA A C 1
ATOM 1333 O O . ALA A 1 189 ? -5.388 13.285 8.839 1.00 92.25 189 ALA A O 1
ATOM 1334 N N . ASP A 1 190 ? -5.268 11.914 7.064 1.00 92.19 190 ASP A N 1
ATOM 1335 C CA . ASP A 1 190 ? -6.494 12.409 6.450 1.00 92.19 190 ASP A CA 1
ATOM 1336 C C . ASP A 1 190 ? -7.690 11.626 7.005 1.00 92.19 190 ASP A C 1
ATOM 1338 O O . ASP A 1 190 ? -8.051 10.560 6.500 1.00 92.19 190 ASP A O 1
ATOM 1342 N N . GLU A 1 191 ? -8.303 12.136 8.073 1.00 91.56 191 GLU A N 1
ATOM 1343 C CA . GLU A 1 191 ? -9.461 11.494 8.708 1.00 91.56 191 GLU A CA 1
ATOM 1344 C C . GLU A 1 191 ? -10.662 11.337 7.768 1.00 91.56 191 GLU A C 1
ATOM 1346 O O . GLU A 1 191 ? -11.507 10.477 8.015 1.00 91.56 191 GLU A O 1
ATOM 1351 N N . SER A 1 192 ? -10.741 12.097 6.668 1.00 92.56 192 SER A N 1
ATOM 1352 C CA . SER A 1 192 ? -11.845 11.951 5.716 1.00 92.56 192 SER A CA 1
ATOM 1353 C C . SER A 1 192 ? -11.857 10.577 5.040 1.00 92.56 192 SER A C 1
ATOM 1355 O O . SER A 1 192 ? -12.934 10.071 4.737 1.00 92.56 192 SER A O 1
ATOM 1357 N N . LEU A 1 193 ? -10.695 9.928 4.872 1.00 91.38 193 LEU A N 1
ATOM 1358 C CA . LEU A 1 193 ? -10.611 8.593 4.269 1.00 91.38 193 LEU A CA 1
ATOM 1359 C C . LEU A 1 193 ? -11.265 7.533 5.168 1.00 91.38 193 LEU A C 1
ATOM 1361 O O . LEU A 1 193 ? -12.130 6.779 4.710 1.00 91.38 193 LEU A O 1
ATOM 1365 N N . ARG A 1 194 ? -10.895 7.510 6.455 1.00 90.62 194 ARG A N 1
ATOM 1366 C CA . ARG A 1 194 ? -11.470 6.604 7.457 1.00 90.62 194 ARG A CA 1
ATOM 1367 C C . ARG A 1 194 ? -12.947 6.898 7.680 1.00 90.62 194 ARG A C 1
ATOM 1369 O O . ARG A 1 194 ? -13.755 5.980 7.652 1.00 90.62 194 ARG A O 1
ATOM 1376 N N . LEU A 1 195 ? -13.327 8.167 7.840 1.00 91.94 195 LEU A N 1
ATOM 1377 C CA . LEU A 1 195 ? -14.726 8.552 8.065 1.00 91.94 195 LEU A CA 1
ATOM 1378 C C . LEU A 1 195 ? -15.629 8.231 6.866 1.00 91.94 195 LEU A C 1
ATOM 1380 O O . LEU A 1 195 ? -16.780 7.862 7.064 1.00 91.94 195 LEU A O 1
ATOM 1384 N N . ALA A 1 196 ? -15.125 8.329 5.632 1.00 90.12 196 ALA A N 1
ATOM 1385 C CA . ALA A 1 196 ? -15.884 7.932 4.446 1.00 90.12 196 ALA A CA 1
ATOM 1386 C C . ALA A 1 196 ? -16.065 6.409 4.341 1.00 90.12 196 ALA A C 1
ATOM 1388 O O . ALA A 1 196 ? -17.081 5.947 3.826 1.00 90.12 196 ALA A O 1
ATOM 1389 N N . SER A 1 197 ? -15.085 5.638 4.814 1.00 87.12 197 SER A N 1
ATOM 1390 C CA . SER A 1 197 ? -15.110 4.170 4.745 1.00 87.12 197 SER A CA 1
ATOM 1391 C C . SER A 1 197 ? -15.837 3.542 5.934 1.00 87.12 197 SER A C 1
ATOM 1393 O O . SER A 1 197 ? -16.387 2.451 5.822 1.00 87.12 197 SER A O 1
ATOM 1395 N N . CYS A 1 198 ? -15.849 4.239 7.069 1.00 88.69 198 CYS A N 1
ATOM 1396 C CA . CYS A 1 198 ? -16.238 3.720 8.372 1.00 88.69 198 CYS A CA 1
ATOM 1397 C C . CYS A 1 198 ? -16.778 4.861 9.261 1.00 88.69 198 CYS A C 1
ATOM 1399 O O . CYS A 1 198 ? -16.104 5.285 10.209 1.00 88.69 198 CYS A O 1
ATOM 1401 N N . PRO A 1 199 ? -17.972 5.406 8.944 1.00 86.56 199 PRO A N 1
ATOM 1402 C CA . PRO A 1 199 ? -18.497 6.612 9.594 1.00 86.56 199 PRO A CA 1
ATOM 1403 C C . PRO A 1 199 ? -18.697 6.460 11.104 1.00 86.56 199 PRO A C 1
ATOM 1405 O O . PRO A 1 199 ? -18.436 7.394 11.857 1.00 86.56 199 PRO A O 1
ATOM 1408 N N . GLU A 1 200 ? -19.095 5.264 11.537 1.00 85.56 200 GLU A N 1
ATOM 1409 C CA . GLU A 1 200 ? -19.335 4.929 12.947 1.00 85.56 200 GLU A CA 1
ATOM 1410 C C . GLU A 1 200 ? -18.033 4.719 13.746 1.00 85.56 200 GLU A C 1
ATOM 1412 O O . GLU A 1 200 ? -18.052 4.647 14.973 1.00 85.56 200 GLU A O 1
ATOM 1417 N N . GLY A 1 201 ? -16.885 4.666 13.062 1.00 80.31 201 GLY A N 1
ATOM 1418 C CA . GLY A 1 201 ? -15.580 4.409 13.661 1.00 80.31 201 GLY A CA 1
ATOM 1419 C C . GLY A 1 201 ? -15.286 2.927 13.934 1.00 80.31 201 GLY A C 1
ATOM 1420 O O . GLY A 1 201 ? -16.137 2.062 13.726 1.00 80.31 201 GLY A O 1
ATOM 1421 N N . PRO A 1 202 ? -14.043 2.616 14.348 1.00 78.69 202 PRO A N 1
ATOM 1422 C CA . PRO A 1 202 ? -13.633 1.250 14.647 1.00 78.69 202 PRO A CA 1
ATOM 1423 C C . PRO A 1 202 ? -14.225 0.757 15.974 1.00 78.69 202 PRO A C 1
ATOM 1425 O O . PRO A 1 202 ? -14.480 1.533 16.896 1.00 78.69 202 PRO A O 1
ATOM 1428 N N . ASN A 1 203 ? -14.370 -0.562 16.087 1.00 79.25 203 ASN A N 1
ATOM 1429 C CA . ASN A 1 203 ? -14.682 -1.215 17.354 1.00 79.25 203 ASN A CA 1
ATOM 1430 C C . ASN A 1 203 ? -13.401 -1.394 18.175 1.00 79.25 203 ASN A C 1
ATOM 1432 O O . ASN A 1 203 ? -12.374 -1.806 17.638 1.00 79.25 203 ASN A O 1
ATOM 1436 N N . PHE A 1 204 ? -13.477 -1.146 19.481 1.00 83.12 204 PHE A N 1
ATOM 1437 C CA . PHE A 1 204 ? -12.357 -1.336 20.399 1.00 83.12 204 PHE A CA 1
ATOM 1438 C C . PHE A 1 204 ? -12.653 -2.460 21.386 1.00 83.12 204 PHE A C 1
ATOM 1440 O O . PHE A 1 204 ? -13.751 -2.548 21.935 1.00 83.12 204 PHE A O 1
ATOM 1447 N N . VAL A 1 205 ? -11.648 -3.295 21.635 1.00 85.88 205 VAL A N 1
ATOM 1448 C CA . VAL A 1 205 ? -11.676 -4.373 22.629 1.00 85.88 205 VAL A CA 1
ATOM 1449 C C . VAL A 1 205 ? -10.364 -4.381 23.411 1.00 85.88 205 VAL A C 1
ATOM 1451 O O . VAL A 1 205 ? -9.360 -3.830 22.959 1.00 85.88 205 VAL A O 1
ATOM 1454 N N . GLN A 1 206 ? -10.360 -5.003 24.590 1.00 92.00 206 GLN A N 1
ATOM 1455 C CA . GLN A 1 206 ? -9.125 -5.225 25.338 1.00 92.00 206 GLN A CA 1
ATOM 1456 C C . GLN A 1 206 ? -8.252 -6.245 24.579 1.00 92.00 206 GLN A C 1
ATOM 1458 O O . GLN A 1 206 ? -8.736 -7.344 24.310 1.00 92.00 206 GLN A O 1
ATOM 1463 N N . PRO A 1 207 ? -6.989 -5.928 24.234 1.00 90.19 207 PRO A N 1
ATOM 1464 C CA . PRO A 1 207 ? -6.120 -6.880 23.547 1.00 90.19 207 PRO A CA 1
ATOM 1465 C C . PRO A 1 207 ? -5.705 -8.034 24.471 1.00 90.19 207 PRO A C 1
ATOM 1467 O O . PRO A 1 207 ? -5.291 -7.804 25.609 1.00 90.19 207 PRO A O 1
ATOM 1470 N N . GLU A 1 208 ? -5.767 -9.265 23.953 1.00 94.69 208 GLU A N 1
ATOM 1471 C CA . GLU A 1 208 ? -5.293 -10.489 24.628 1.00 94.69 208 GLU A CA 1
ATOM 1472 C C . GLU A 1 208 ? -3.914 -10.950 24.127 1.00 94.69 208 GLU A C 1
ATOM 1474 O O . GLU A 1 208 ? -3.179 -11.636 24.836 1.00 94.69 208 GLU A O 1
ATOM 1479 N N . PHE A 1 209 ? -3.541 -10.556 22.908 1.00 93.88 209 PHE A N 1
ATOM 1480 C CA . PHE A 1 209 ? -2.265 -10.879 22.277 1.00 93.88 209 PHE A CA 1
ATOM 1481 C C . PHE A 1 209 ? -1.747 -9.695 21.455 1.00 93.88 209 PHE A C 1
ATOM 1483 O O . PHE A 1 209 ? -2.494 -8.782 21.105 1.00 93.88 209 PHE A O 1
ATOM 1490 N N . VAL A 1 210 ? -0.449 -9.721 21.143 1.00 92.50 210 VAL A N 1
ATOM 1491 C CA . VAL A 1 210 ? 0.221 -8.728 20.293 1.00 92.50 210 VAL A CA 1
ATOM 1492 C C . VAL A 1 210 ? 0.892 -9.455 19.138 1.00 92.50 210 VAL A C 1
ATOM 1494 O O . VAL A 1 210 ? 1.645 -10.405 19.350 1.00 92.50 210 VAL A O 1
ATOM 1497 N N . VAL A 1 211 ? 0.636 -8.989 17.918 1.00 91.44 211 VAL A N 1
ATOM 1498 C CA . VAL A 1 211 ? 1.291 -9.483 16.704 1.00 91.44 211 VAL A CA 1
ATOM 1499 C C . VAL A 1 211 ? 2.312 -8.448 16.251 1.00 91.44 211 VAL A C 1
ATOM 1501 O O . VAL A 1 211 ? 1.984 -7.274 16.097 1.00 91.44 211 VAL A O 1
ATOM 1504 N N . VAL A 1 212 ? 3.552 -8.883 16.032 1.00 92.12 212 VAL A N 1
ATOM 1505 C CA . VAL A 1 212 ? 4.606 -8.026 15.479 1.00 92.12 212 VAL A CA 1
ATOM 1506 C C . VAL A 1 212 ? 4.650 -8.221 13.969 1.00 92.12 212 VAL A C 1
ATOM 1508 O O . VAL A 1 212 ? 4.898 -9.326 13.488 1.00 92.12 212 VAL A O 1
ATOM 1511 N N . HIS A 1 213 ? 4.426 -7.137 13.231 1.00 88.75 213 HIS A N 1
ATOM 1512 C CA . HIS A 1 213 ? 4.508 -7.097 11.776 1.00 88.75 213 HIS A CA 1
ATOM 1513 C C . HIS A 1 213 ? 5.674 -6.199 11.349 1.00 88.75 213 HIS A C 1
ATOM 1515 O O . HIS A 1 213 ? 5.990 -5.219 12.023 1.00 88.75 213 HIS A O 1
ATOM 1521 N N . HIS A 1 214 ? 6.325 -6.531 10.239 1.00 87.06 214 HIS A N 1
ATOM 1522 C CA . HIS A 1 214 ? 7.264 -5.623 9.586 1.00 87.06 214 HIS A CA 1
ATOM 1523 C C . HIS A 1 214 ? 6.555 -4.974 8.403 1.00 87.06 214 HIS A C 1
ATOM 1525 O O . HIS A 1 214 ? 5.783 -5.636 7.720 1.00 87.06 214 HIS A O 1
ATOM 1531 N N . THR A 1 215 ? 6.850 -3.715 8.103 1.00 84.00 215 THR A N 1
ATOM 1532 C CA . THR A 1 215 ? 6.437 -3.127 6.828 1.00 84.00 215 THR A CA 1
ATOM 1533 C C . THR A 1 215 ? 7.451 -3.513 5.752 1.00 84.00 215 THR A C 1
ATOM 1535 O O . THR A 1 215 ? 8.656 -3.540 6.003 1.00 84.00 215 THR A O 1
ATOM 1538 N N . ALA A 1 216 ? 7.005 -3.785 4.524 1.00 81.12 216 ALA A N 1
ATOM 1539 C CA . ALA A 1 216 ? 7.895 -4.038 3.382 1.00 81.12 216 ALA A CA 1
ATOM 1540 C C . ALA A 1 216 ? 8.519 -2.736 2.823 1.00 81.12 216 ALA A C 1
ATOM 1542 O O . ALA A 1 216 ? 8.684 -2.559 1.613 1.00 81.12 216 ALA A O 1
ATOM 1543 N N . THR A 1 217 ? 8.838 -1.797 3.715 1.00 81.31 217 THR A N 1
ATOM 1544 C CA . THR A 1 217 ? 9.356 -0.461 3.414 1.00 81.31 217 THR A CA 1
ATOM 1545 C C . THR A 1 217 ? 10.831 -0.342 3.792 1.00 81.31 217 THR A C 1
ATOM 1547 O O . THR A 1 217 ? 11.421 -1.223 4.416 1.00 81.31 217 THR A O 1
ATOM 1550 N N . SER A 1 218 ? 11.458 0.763 3.394 1.00 79.62 218 SER A N 1
ATOM 1551 C CA . SER A 1 218 ? 12.861 1.040 3.699 1.00 79.62 218 SER A CA 1
ATOM 1552 C C . SER A 1 218 ? 13.074 1.344 5.184 1.00 79.62 218 SER A C 1
ATOM 1554 O O . SER A 1 218 ? 12.211 1.917 5.843 1.00 79.62 218 SER A O 1
ATOM 1556 N N . ASN A 1 219 ? 14.260 0.997 5.686 1.00 84.81 219 ASN A N 1
ATOM 1557 C CA . ASN A 1 219 ? 14.747 1.432 6.995 1.00 84.81 219 ASN A CA 1
ATOM 1558 C C . ASN A 1 219 ? 15.529 2.751 6.876 1.00 84.81 219 ASN A C 1
ATOM 1560 O O . ASN A 1 219 ? 16.011 3.096 5.797 1.00 84.81 219 ASN A O 1
ATOM 1564 N N . GLY A 1 220 ? 15.734 3.434 8.008 1.00 85.62 220 GLY A N 1
ATOM 1565 C CA . GLY A 1 220 ? 16.565 4.646 8.073 1.00 85.62 220 GLY A CA 1
ATOM 1566 C C . GLY A 1 220 ? 15.839 5.929 7.664 1.00 85.62 220 GLY A C 1
ATOM 1567 O O . GLY A 1 220 ? 16.482 6.904 7.280 1.00 85.62 220 GLY A O 1
ATOM 1568 N N . ASP A 1 221 ? 14.509 5.925 7.736 1.00 86.12 221 ASP A N 1
ATOM 1569 C CA . ASP A 1 221 ? 13.682 7.089 7.441 1.00 86.12 221 ASP A CA 1
ATOM 1570 C C . ASP A 1 221 ? 13.953 8.233 8.420 1.00 86.12 221 ASP A C 1
ATOM 1572 O O . ASP A 1 221 ? 14.014 8.045 9.637 1.00 86.12 221 ASP A O 1
ATOM 1576 N N . THR A 1 222 ? 14.057 9.454 7.891 1.00 88.56 222 THR A N 1
ATOM 1577 C CA . THR A 1 222 ? 13.945 10.652 8.731 1.00 88.56 222 THR A CA 1
ATOM 1578 C C . THR A 1 222 ? 12.547 10.714 9.361 1.00 88.56 222 THR A C 1
ATOM 1580 O O . THR A 1 222 ? 11.605 10.138 8.810 1.00 88.56 222 THR A O 1
ATOM 1583 N N . PRO A 1 223 ? 12.339 11.455 10.464 1.00 89.44 223 PRO A N 1
ATOM 1584 C CA . PRO A 1 223 ? 11.008 11.585 11.064 1.00 89.44 223 PRO A CA 1
ATOM 1585 C C . PRO A 1 223 ? 9.915 12.017 10.071 1.00 89.44 223 PRO A C 1
ATOM 1587 O O . PRO A 1 223 ? 8.809 11.481 10.090 1.00 89.44 223 PRO A O 1
ATOM 1590 N N . ALA A 1 224 ? 10.236 12.933 9.150 1.00 86.19 224 ALA A N 1
ATOM 1591 C CA . ALA A 1 224 ? 9.305 13.375 8.114 1.00 86.19 224 ALA A CA 1
ATOM 1592 C C . ALA A 1 224 ? 8.995 12.273 7.085 1.00 86.19 224 ALA A C 1
ATOM 1594 O O . ALA A 1 224 ? 7.839 12.115 6.692 1.00 86.19 224 ALA A O 1
ATOM 1595 N N . GLN A 1 225 ? 10.007 11.493 6.685 1.00 87.00 225 GLN A N 1
ATOM 1596 C CA . GLN A 1 225 ? 9.831 10.344 5.792 1.00 87.00 225 GLN A CA 1
ATOM 1597 C C . GLN A 1 225 ? 9.004 9.244 6.456 1.00 87.00 225 GLN A C 1
ATOM 1599 O O . GLN A 1 225 ? 8.095 8.722 5.825 1.00 87.00 225 GLN A O 1
ATOM 1604 N N . SER A 1 226 ? 9.238 8.966 7.740 1.00 89.75 226 SER A N 1
ATOM 1605 C CA . SER A 1 226 ? 8.453 7.990 8.500 1.00 89.75 226 SER A CA 1
ATOM 1606 C C . SER A 1 226 ? 6.973 8.383 8.539 1.00 89.75 226 SER A C 1
ATOM 1608 O O . SER A 1 226 ? 6.108 7.589 8.170 1.00 89.75 226 SER A O 1
ATOM 1610 N N . ALA A 1 227 ? 6.667 9.650 8.847 1.00 90.88 227 ALA A N 1
ATOM 1611 C CA . ALA A 1 227 ? 5.294 10.149 8.798 1.00 90.88 227 ALA A CA 1
ATOM 1612 C C . ALA A 1 227 ? 4.677 10.042 7.388 1.00 90.88 227 ALA A C 1
ATOM 1614 O O . ALA A 1 227 ? 3.501 9.705 7.252 1.00 90.88 227 ALA A O 1
ATOM 1615 N N . ALA A 1 228 ? 5.452 10.300 6.329 1.00 88.06 228 ALA A N 1
ATOM 1616 C CA . ALA A 1 228 ? 4.991 10.156 4.948 1.00 88.06 228 ALA A CA 1
ATOM 1617 C C . ALA A 1 228 ? 4.720 8.697 4.553 1.00 88.06 228 ALA A C 1
ATOM 1619 O O . ALA A 1 228 ? 3.712 8.416 3.898 1.00 88.06 228 ALA A O 1
ATOM 1620 N N . THR A 1 229 ? 5.568 7.771 5.000 1.00 90.31 229 THR A N 1
ATOM 1621 C CA . THR A 1 229 ? 5.382 6.329 4.835 1.00 90.31 229 THR A CA 1
ATOM 1622 C C . THR A 1 229 ? 4.091 5.881 5.527 1.00 90.31 229 THR A C 1
ATOM 1624 O O . THR A 1 229 ? 3.246 5.277 4.872 1.00 90.31 229 THR A O 1
ATOM 1627 N N . VAL A 1 230 ? 3.857 6.271 6.788 1.00 93.00 230 VAL A N 1
ATOM 1628 C CA . VAL A 1 230 ? 2.613 5.950 7.523 1.00 93.00 230 VAL A CA 1
ATOM 1629 C C . VAL A 1 230 ? 1.372 6.489 6.802 1.00 93.00 230 VAL A C 1
ATOM 1631 O O . VAL A 1 230 ? 0.424 5.740 6.571 1.00 93.00 230 VAL A O 1
ATOM 1634 N N . ARG A 1 231 ? 1.380 7.753 6.345 1.00 93.38 231 ARG A N 1
ATOM 1635 C CA . ARG A 1 231 ? 0.270 8.313 5.542 1.00 93.38 231 ARG A CA 1
ATOM 1636 C C . ARG A 1 231 ? 0.009 7.516 4.267 1.00 93.38 231 ARG A C 1
ATOM 1638 O O . ARG A 1 231 ? -1.146 7.329 3.878 1.00 93.38 231 ARG A O 1
ATOM 1645 N N . SER A 1 232 ? 1.070 7.067 3.605 1.00 91.81 232 SER A N 1
ATOM 1646 C CA . SER A 1 232 ? 0.971 6.324 2.350 1.00 91.81 232 SER A CA 1
ATOM 1647 C C . SER A 1 232 ? 0.413 4.915 2.575 1.00 91.81 232 SER A C 1
ATOM 1649 O O . SER A 1 232 ? -0.444 4.476 1.807 1.00 91.81 232 SER A O 1
ATOM 1651 N N . ILE A 1 233 ? 0.817 4.235 3.655 1.00 93.25 233 ILE A N 1
ATOM 1652 C CA . ILE A 1 233 ? 0.265 2.927 4.037 1.00 93.25 233 ILE A CA 1
ATOM 1653 C C . ILE A 1 233 ? -1.209 3.062 4.448 1.00 93.25 233 ILE A C 1
ATOM 1655 O O . ILE A 1 233 ? -2.048 2.310 3.955 1.00 93.25 233 ILE A O 1
ATOM 1659 N N . TYR A 1 234 ? -1.558 4.065 5.260 1.00 93.94 234 TYR A N 1
ATOM 1660 C CA . TYR A 1 234 ? -2.950 4.389 5.596 1.00 93.94 234 TYR A CA 1
ATOM 1661 C C . TYR A 1 234 ? -3.812 4.577 4.338 1.00 93.94 234 TYR A C 1
ATOM 1663 O O . TYR A 1 234 ? -4.846 3.930 4.171 1.00 93.94 234 TYR A O 1
ATOM 1671 N N . THR A 1 235 ? -3.342 5.411 3.407 1.00 92.88 235 THR A N 1
ATOM 1672 C CA . THR A 1 235 ? -4.030 5.667 2.134 1.00 92.88 235 THR A CA 1
ATOM 1673 C C . THR A 1 235 ? -4.199 4.381 1.326 1.00 92.88 235 THR A C 1
ATOM 1675 O O . THR A 1 235 ? -5.254 4.160 0.731 1.00 92.88 235 THR A O 1
ATOM 1678 N N . TYR A 1 236 ? -3.185 3.514 1.309 1.00 92.81 236 TYR A N 1
ATOM 1679 C CA . TYR A 1 236 ? -3.250 2.227 0.626 1.00 92.81 236 TYR A CA 1
ATOM 1680 C C . TYR A 1 236 ? -4.295 1.284 1.233 1.00 92.81 236 TYR A C 1
ATOM 1682 O O . TYR A 1 236 ? -5.096 0.717 0.486 1.00 92.81 236 TYR A O 1
ATOM 1690 N N . TYR A 1 237 ? -4.336 1.129 2.556 1.00 93.62 237 TYR A N 1
ATOM 1691 C CA . TYR A 1 237 ? -5.320 0.249 3.190 1.00 93.62 237 TYR A CA 1
ATOM 1692 C C . TYR A 1 237 ? -6.751 0.738 2.952 1.00 93.62 237 TYR A C 1
ATOM 1694 O O . TYR A 1 237 ? -7.619 -0.035 2.545 1.00 93.62 237 TYR A O 1
ATOM 1702 N N . VAL A 1 238 ? -7.002 2.039 3.058 1.00 93.00 238 VAL A N 1
ATOM 1703 C CA . VAL A 1 238 ? -8.356 2.555 2.829 1.00 93.00 238 VAL A CA 1
ATOM 1704 C C . VAL A 1 238 ? -8.719 2.534 1.337 1.00 93.00 238 VAL A C 1
ATOM 1706 O O . VAL A 1 238 ? -9.704 1.925 0.916 1.00 93.00 238 VAL A O 1
ATOM 1709 N N . LEU A 1 239 ? -7.904 3.153 0.479 1.00 90.62 239 LEU A N 1
ATOM 1710 C CA . LEU A 1 239 ? -8.257 3.360 -0.930 1.00 90.62 239 LEU A CA 1
ATOM 1711 C C . LEU A 1 239 ? -7.842 2.227 -1.864 1.00 90.62 239 LEU A C 1
ATOM 1713 O O . LEU A 1 239 ? -8.421 2.114 -2.945 1.00 90.62 239 LEU A O 1
ATOM 1717 N N . GLY A 1 240 ? -6.844 1.426 -1.511 1.00 88.94 240 GLY A N 1
ATOM 1718 C CA . GLY A 1 240 ? -6.373 0.281 -2.292 1.00 88.94 240 GLY A CA 1
ATOM 1719 C C . GLY A 1 240 ? -7.039 -1.022 -1.864 1.00 88.94 240 GLY A C 1
ATOM 1720 O O . GLY A 1 240 ? -7.518 -1.769 -2.721 1.00 88.94 240 GLY A O 1
ATOM 1721 N N . ARG A 1 241 ? -7.117 -1.256 -0.548 1.00 90.62 241 ARG A N 1
ATOM 1722 C CA . ARG A 1 241 ? -7.645 -2.492 0.049 1.00 90.62 241 ARG A CA 1
ATOM 1723 C C . ARG A 1 241 ? -9.113 -2.405 0.456 1.00 90.62 241 ARG A C 1
ATOM 1725 O O . ARG A 1 241 ? -9.777 -3.429 0.419 1.00 90.62 241 ARG A O 1
ATOM 1732 N N . GLY A 1 242 ? -9.640 -1.216 0.750 1.00 91.75 242 GLY A N 1
ATOM 1733 C CA . GLY A 1 242 ? -11.040 -1.030 1.149 1.00 91.75 242 GLY A CA 1
ATOM 1734 C C . GLY A 1 242 ? -11.291 -1.233 2.641 1.00 91.75 242 GLY A C 1
ATOM 1735 O O . GLY A 1 242 ? -12.412 -1.560 3.011 1.00 91.75 242 GLY A O 1
ATOM 1736 N N . TYR A 1 243 ? -10.260 -1.088 3.472 1.00 92.81 243 TYR A N 1
ATOM 1737 C CA . TYR A 1 243 ? -10.381 -1.183 4.926 1.00 92.81 243 TYR A CA 1
ATOM 1738 C C . TYR A 1 243 ? -11.030 0.073 5.515 1.00 92.81 243 TYR A C 1
ATOM 1740 O O . TYR A 1 243 ? -10.994 1.143 4.899 1.00 92.81 243 TYR A O 1
ATOM 1748 N N . CYS A 1 244 ? -11.566 -0.049 6.732 1.00 92.19 244 CYS A N 1
ATOM 1749 C CA . CYS A 1 244 ? -12.034 1.080 7.534 1.00 92.19 244 CYS A CA 1
ATOM 1750 C C . CYS A 1 244 ? -10.892 2.073 7.804 1.00 92.19 244 CYS A C 1
ATOM 1752 O O . CYS A 1 244 ? -11.092 3.278 7.670 1.00 92.19 244 CYS A O 1
ATOM 1754 N N . ASP A 1 245 ? -9.696 1.585 8.144 1.00 92.12 245 ASP A N 1
ATOM 1755 C CA . ASP A 1 245 ? -8.544 2.395 8.561 1.00 92.12 245 ASP A CA 1
ATOM 1756 C C . ASP A 1 245 ? -7.210 1.730 8.149 1.00 92.12 245 ASP A C 1
ATOM 1758 O O . ASP A 1 245 ? -7.163 0.836 7.301 1.00 92.12 245 ASP A O 1
ATOM 1762 N N . HIS A 1 246 ? -6.107 2.183 8.742 1.00 91.12 246 HIS A N 1
ATOM 1763 C CA . HIS A 1 246 ? -4.803 1.537 8.696 1.00 91.12 246 HIS A CA 1
ATOM 1764 C C . HIS A 1 246 ? -4.891 0.065 9.141 1.00 91.12 246 HIS A C 1
ATOM 1766 O O . HIS A 1 246 ? -5.543 -0.250 10.129 1.00 91.12 246 HIS A O 1
ATOM 1772 N N . GLY A 1 247 ? -4.178 -0.838 8.461 1.00 89.00 247 GLY A N 1
ATOM 1773 C CA . GLY A 1 247 ? -4.151 -2.266 8.811 1.00 89.00 247 GLY A CA 1
ATOM 1774 C C . GLY A 1 247 ? -3.358 -2.625 10.078 1.00 89.00 247 GLY A C 1
ATOM 1775 O O . GLY A 1 247 ? -3.222 -3.807 10.379 1.00 89.00 247 GLY A O 1
ATOM 1776 N N . TYR A 1 248 ? -2.816 -1.639 10.804 1.00 89.81 248 TYR A N 1
ATOM 1777 C CA . TYR A 1 248 ? -2.004 -1.831 12.014 1.00 89.81 248 TYR A CA 1
ATOM 1778 C C . TYR A 1 248 ? -2.492 -0.882 13.124 1.00 89.81 248 TYR A C 1
ATOM 1780 O O . TYR A 1 248 ? -3.091 0.149 12.813 1.00 89.81 248 TYR A O 1
ATOM 1788 N N . ASN A 1 249 ? -2.215 -1.230 14.388 1.00 89.12 249 ASN A N 1
ATOM 1789 C CA . ASN A 1 249 ? -2.558 -0.417 15.567 1.00 89.12 249 ASN A CA 1
ATOM 1790 C C . ASN A 1 249 ? -1.566 0.727 15.805 1.00 89.12 249 ASN A C 1
ATOM 1792 O O . ASN A 1 249 ? -0.357 0.510 15.560 1.00 89.12 249 ASN A O 1
#